Protein AF-A0A133V1V0-F1 (afdb_monomer)

Solvent-accessible surface area (backbone atoms only — not comparable to full-atom values): 11297 Å² total; per-residue (Å²): 96,58,71,67,49,54,50,37,50,50,51,33,52,54,50,39,41,54,46,34,31,52,46,45,49,50,52,37,44,76,62,30,45,50,87,90,50,76,51,61,60,78,83,65,70,58,54,68,72,57,48,56,50,43,51,57,50,50,54,53,40,58,58,42,67,78,49,93,60,79,96,45,48,45,60,57,48,49,27,49,50,27,22,52,48,53,49,52,44,53,52,48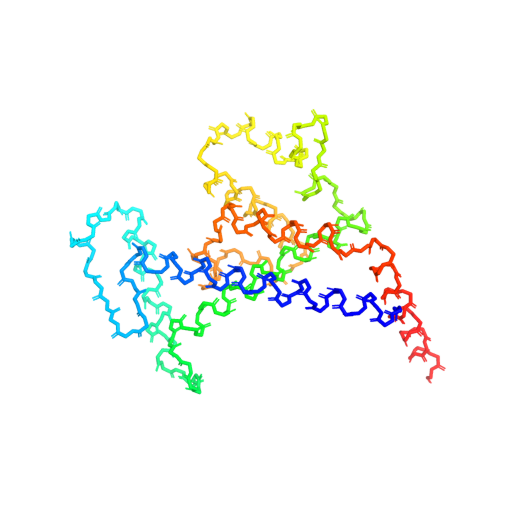,51,53,54,35,38,78,64,69,74,42,80,43,70,78,56,61,31,74,93,48,75,59,28,14,51,51,55,47,52,48,37,68,75,69,67,50,80,55,57,49,60,38,44,52,54,51,53,48,51,53,29,49,61,48,27,78,78,47,73,74,74,33,55,70,84,44,88,54,45,74,64,72,74,48,44,67,46,52,52,56,33,49,50,37,52,65,76,56,38,60,72,64,48,59,58,35,50,51,59,47,52,56,49,52,53,55,56,66,74,72,113

Sequence (203 aa):
MKEEHRKQVRKATLKSKEILEKDIGNQLKKLGIYPDRRTSPEKLNLPVEKIQKRERILEVLDKLKQRELGDKTPQQFYTGEVAYTYFNRIIAIYLMEKRELLSNVLEPDPEFGNKPEQLWHFEKITNIHQRDTLYQTYFNSVFNEINEEIKKVFDTEDENSVLFPSANAIDEILGQLIEKIPDEAWKEEERRKKKEERNALCI

Structure (mmCIF, N/CA/C/O backbone):
data_AF-A0A133V1V0-F1
#
_entry.id   AF-A0A133V1V0-F1
#
loop_
_atom_site.group_PDB
_atom_site.id
_atom_site.type_symbol
_atom_site.label_atom_id
_atom_site.label_alt_id
_atom_site.label_comp_id
_atom_site.label_asym_id
_atom_site.label_entity_id
_atom_site.label_seq_id
_atom_site.pdbx_PDB_ins_code
_atom_site.Cartn_x
_atom_site.Cartn_y
_atom_site.Cartn_z
_atom_site.occupancy
_atom_site.B_iso_or_equiv
_atom_site.auth_seq_id
_atom_site.auth_comp_id
_atom_site.auth_asym_id
_atom_site.auth_atom_id
_atom_site.pdbx_PDB_model_num
ATOM 1 N N . MET A 1 1 ? -9.675 -15.104 21.715 1.00 62.59 1 MET A N 1
ATOM 2 C CA . MET A 1 1 ? -10.206 -15.061 20.345 1.00 62.59 1 MET A CA 1
ATOM 3 C C . MET A 1 1 ? -11.022 -16.313 20.053 1.00 62.59 1 MET A C 1
ATOM 5 O O . MET A 1 1 ? -10.452 -17.406 20.048 1.00 62.59 1 MET A O 1
ATOM 9 N N . LYS A 1 2 ? -12.337 -16.166 19.841 1.00 75.44 2 LYS A N 1
ATOM 10 C CA . LYS A 1 2 ? -13.198 -17.245 19.311 1.00 75.44 2 LYS A CA 1
ATOM 11 C C . LYS A 1 2 ? -12.637 -17.773 17.987 1.00 75.44 2 LYS A C 1
ATOM 13 O O . LYS A 1 2 ? -12.054 -17.019 17.213 1.00 75.44 2 LYS A O 1
ATOM 18 N N . GLU A 1 3 ? -12.800 -19.065 17.719 1.00 78.31 3 GLU A N 1
ATOM 19 C CA . GLU A 1 3 ? -12.236 -19.709 16.523 1.00 78.31 3 GLU A CA 1
ATOM 20 C C . GLU A 1 3 ? -12.712 -19.071 15.212 1.00 78.31 3 GLU A C 1
ATOM 22 O O . GLU A 1 3 ? -11.910 -18.870 14.299 1.00 78.31 3 GLU A O 1
ATOM 27 N N . GLU A 1 4 ? -13.967 -18.627 15.185 1.00 79.81 4 GLU A N 1
ATOM 28 C CA . GLU A 1 4 ? -14.551 -17.900 14.059 1.00 79.81 4 GLU A CA 1
ATOM 29 C C . GLU A 1 4 ? -13.839 -16.562 13.789 1.00 79.81 4 GLU A C 1
ATOM 31 O O . GLU A 1 4 ? -13.450 -16.288 12.656 1.00 79.81 4 GLU A O 1
ATOM 36 N N . HIS A 1 5 ? -13.539 -15.775 14.829 1.00 79.00 5 HIS A N 1
ATOM 37 C CA . HIS A 1 5 ? -12.791 -14.519 14.689 1.00 79.00 5 HIS A CA 1
ATOM 38 C C . HIS A 1 5 ? -11.374 -14.759 14.144 1.00 79.00 5 HIS A C 1
ATOM 40 O O . HIS A 1 5 ? -10.910 -14.034 13.266 1.00 79.00 5 HIS A O 1
ATOM 46 N N . ARG A 1 6 ? -10.695 -15.835 14.580 1.00 77.12 6 ARG A N 1
ATOM 47 C CA . ARG A 1 6 ? -9.366 -16.198 14.039 1.00 77.12 6 ARG A CA 1
ATOM 48 C C . ARG A 1 6 ? -9.432 -16.493 12.548 1.00 77.12 6 ARG A C 1
ATOM 50 O O . ARG A 1 6 ? -8.532 -16.122 11.795 1.00 77.12 6 ARG A O 1
ATOM 57 N N . LYS A 1 7 ? -10.484 -17.193 12.128 1.00 84.44 7 LYS A N 1
ATOM 58 C CA . LYS A 1 7 ? -10.711 -17.562 10.733 1.00 84.44 7 LYS A CA 1
ATOM 59 C C . LYS A 1 7 ? -11.004 -16.331 9.876 1.00 84.44 7 LYS A C 1
ATOM 61 O O . LYS A 1 7 ? -10.440 -16.221 8.790 1.00 84.44 7 LYS A O 1
ATOM 66 N N . GLN A 1 8 ? -11.807 -15.395 10.379 1.00 84.31 8 GLN A N 1
ATOM 67 C CA . GLN A 1 8 ? -12.108 -14.125 9.712 1.00 84.31 8 GLN A CA 1
ATOM 68 C C . GLN A 1 8 ? -10.855 -13.262 9.535 1.00 84.31 8 GLN A C 1
ATOM 70 O O . GLN A 1 8 ? -10.539 -12.897 8.404 1.00 84.31 8 GLN A O 1
ATOM 75 N N . VAL A 1 9 ? -10.075 -13.046 10.602 1.00 82.06 9 VAL A N 1
ATOM 76 C CA . VAL A 1 9 ? -8.810 -12.287 10.549 1.00 82.06 9 VAL A CA 1
ATOM 77 C C . VAL A 1 9 ? -7.838 -12.902 9.543 1.00 82.06 9 VAL A C 1
ATOM 79 O O . VAL A 1 9 ? -7.270 -12.197 8.707 1.00 82.06 9 VAL A O 1
ATOM 82 N N . ARG A 1 10 ? -7.664 -14.231 9.575 1.00 85.31 10 ARG A N 1
ATOM 83 C CA . ARG A 1 10 ? -6.797 -14.943 8.621 1.00 85.31 10 ARG A CA 1
ATOM 84 C C . ARG A 1 10 ? -7.278 -14.770 7.184 1.00 85.31 10 ARG A C 1
ATOM 86 O O . ARG A 1 10 ? -6.467 -14.487 6.307 1.00 85.31 10 ARG A O 1
ATOM 93 N N . LYS A 1 11 ? -8.582 -14.919 6.941 1.00 89.00 11 LYS A N 1
ATOM 94 C CA . LYS A 1 11 ? -9.173 -14.781 5.606 1.00 89.00 11 LYS A CA 1
ATOM 95 C C . LYS A 1 11 ? -9.021 -13.359 5.066 1.00 89.00 11 LYS A C 1
ATOM 97 O O . LYS A 1 11 ? -8.617 -13.203 3.920 1.00 89.00 11 LYS A O 1
ATOM 102 N N . ALA A 1 12 ? -9.306 -12.349 5.885 1.00 88.38 12 ALA A N 1
ATOM 103 C CA . ALA A 1 12 ? -9.123 -10.947 5.528 1.00 88.38 12 ALA A CA 1
ATOM 104 C C . ALA A 1 12 ? -7.648 -10.645 5.229 1.00 88.38 12 ALA A C 1
ATOM 106 O O . ALA A 1 12 ? -7.345 -10.115 4.171 1.00 88.38 12 ALA A O 1
ATOM 107 N N . THR A 1 13 ? -6.726 -11.104 6.081 1.00 88.62 13 THR A N 1
ATOM 108 C CA . THR A 1 13 ? -5.275 -10.938 5.881 1.00 88.62 13 THR A CA 1
ATOM 109 C C . THR A 1 13 ? -4.798 -11.542 4.560 1.00 88.62 13 THR A C 1
ATOM 111 O O . THR A 1 13 ? -4.091 -10.884 3.800 1.00 88.62 13 THR A O 1
ATOM 114 N N . LEU A 1 14 ? -5.181 -12.792 4.269 1.00 91.75 14 LEU A N 1
ATOM 115 C CA . LEU A 1 14 ? -4.834 -13.441 3.002 1.00 91.75 14 LEU A CA 1
ATOM 116 C C . LEU A 1 14 ? -5.409 -12.662 1.821 1.00 91.75 14 LEU A C 1
ATOM 118 O O . LEU A 1 14 ? -4.701 -12.413 0.848 1.00 91.75 14 LEU A O 1
ATOM 122 N N . LYS A 1 15 ? -6.662 -12.207 1.937 1.00 94.94 15 LYS A N 1
ATOM 123 C CA . LYS A 1 15 ? -7.308 -11.475 0.856 1.00 94.94 15 LYS A CA 1
ATOM 124 C C . LYS A 1 15 ? -6.658 -10.119 0.589 1.00 94.94 15 LYS A C 1
ATOM 126 O O . LYS A 1 15 ? -6.450 -9.774 -0.569 1.00 94.94 15 LYS A O 1
ATOM 131 N N . SER A 1 16 ? -6.299 -9.381 1.635 1.00 94.31 16 SER A N 1
ATOM 132 C CA . SER A 1 16 ? -5.606 -8.097 1.518 1.00 94.31 16 SER A CA 1
ATOM 133 C C . SER A 1 16 ? -4.242 -8.247 0.845 1.00 94.31 16 SER A C 1
ATOM 135 O O . SER A 1 16 ? -3.893 -7.443 -0.015 1.00 94.31 16 SER A O 1
ATOM 137 N N . LYS A 1 17 ? -3.495 -9.312 1.168 1.00 94.69 17 LYS A N 1
ATOM 138 C CA . LYS A 1 17 ? -2.223 -9.615 0.497 1.00 94.69 17 LYS A CA 1
ATOM 139 C C . LYS A 1 17 ? -2.415 -9.916 -0.988 1.00 94.69 17 LYS A C 1
ATOM 141 O O . LYS A 1 17 ? -1.713 -9.331 -1.802 1.00 94.69 17 LYS A O 1
ATOM 146 N N . GLU A 1 18 ? -3.399 -10.741 -1.351 1.00 96.81 18 GLU A N 1
ATOM 147 C CA . GLU A 1 18 ? -3.723 -11.014 -2.763 1.00 96.81 18 GLU A CA 1
ATOM 148 C C . GLU A 1 18 ? -4.064 -9.735 -3.545 1.00 96.81 18 GLU A C 1
ATOM 150 O O . GLU A 1 18 ? -3.656 -9.588 -4.698 1.00 96.81 18 GLU A O 1
ATOM 155 N N . ILE A 1 19 ? -4.825 -8.817 -2.932 1.00 98.00 19 ILE A N 1
ATOM 156 C CA . ILE A 1 19 ? -5.199 -7.531 -3.539 1.00 98.00 19 ILE A CA 1
ATOM 157 C C . ILE A 1 19 ? -3.943 -6.701 -3.824 1.00 98.00 19 ILE A C 1
ATOM 159 O O . ILE A 1 19 ? -3.752 -6.263 -4.959 1.00 98.00 19 ILE A O 1
ATOM 163 N N . LEU A 1 20 ? -3.060 -6.545 -2.831 1.00 97.94 20 LEU A N 1
ATOM 164 C CA . LEU A 1 20 ? -1.812 -5.794 -2.985 1.00 97.94 20 LEU A CA 1
ATOM 165 C C . LEU A 1 20 ? -0.878 -6.430 -4.009 1.00 97.94 20 LEU A C 1
ATOM 167 O O . LEU A 1 20 ? -0.396 -5.738 -4.898 1.00 97.94 20 LEU A O 1
ATOM 171 N N . GLU A 1 21 ? -0.639 -7.738 -3.935 1.00 97.75 21 GLU A N 1
ATOM 172 C CA . GLU A 1 21 ? 0.245 -8.424 -4.882 1.00 97.75 21 GLU A CA 1
ATOM 173 C C . GLU A 1 21 ? -0.261 -8.278 -6.324 1.00 97.75 21 GLU A C 1
ATOM 175 O O . GLU A 1 21 ? 0.515 -8.015 -7.248 1.00 97.75 21 GLU A O 1
ATOM 180 N N . LYS A 1 22 ? -1.579 -8.390 -6.529 1.00 98.00 22 LYS A N 1
ATOM 181 C CA . LYS A 1 22 ? -2.199 -8.175 -7.839 1.00 98.00 22 LYS A CA 1
ATOM 182 C C . LYS A 1 22 ? -2.045 -6.727 -8.304 1.00 98.00 22 LYS A C 1
ATOM 184 O O . LYS A 1 22 ? -1.735 -6.510 -9.478 1.00 98.00 22 LYS A O 1
ATOM 189 N N . ASP A 1 23 ? -2.280 -5.755 -7.428 1.00 98.31 23 ASP A N 1
ATOM 190 C CA . ASP A 1 23 ? -2.143 -4.333 -7.745 1.00 98.31 23 ASP A CA 1
ATOM 191 C C . ASP A 1 23 ? -0.703 -3.989 -8.139 1.00 98.31 23 ASP A C 1
ATOM 193 O O . ASP A 1 23 ? -0.458 -3.555 -9.267 1.00 98.31 23 ASP A O 1
ATOM 197 N N . ILE A 1 24 ? 0.255 -4.304 -7.268 1.00 97.50 24 ILE A N 1
ATOM 198 C CA . ILE A 1 24 ? 1.686 -4.087 -7.484 1.00 97.50 24 ILE A CA 1
ATOM 199 C C . ILE A 1 24 ? 2.158 -4.785 -8.764 1.00 97.50 24 ILE A C 1
ATOM 201 O O . ILE A 1 24 ? 2.783 -4.159 -9.625 1.00 97.50 24 ILE A O 1
ATOM 205 N N . GLY A 1 25 ? 1.776 -6.047 -8.969 1.00 96.69 25 GLY A N 1
ATOM 206 C CA . GLY A 1 25 ? 2.091 -6.779 -10.193 1.00 96.69 25 GLY A CA 1
ATOM 207 C C . GLY A 1 25 ? 1.522 -6.119 -11.456 1.00 96.69 25 GLY A C 1
ATOM 208 O O . GLY A 1 25 ? 2.180 -6.093 -12.499 1.00 96.69 25 GLY A O 1
ATOM 209 N N . ASN A 1 26 ? 0.318 -5.546 -11.394 1.00 96.56 26 ASN A N 1
ATOM 210 C CA . ASN A 1 26 ? -0.272 -4.810 -12.515 1.00 96.56 26 ASN A CA 1
ATOM 211 C C . ASN A 1 26 ? 0.424 -3.468 -12.762 1.00 96.56 26 ASN A C 1
ATOM 213 O O . ASN A 1 26 ? 0.599 -3.081 -13.919 1.00 96.56 26 ASN A O 1
ATOM 217 N N . GLN A 1 27 ? 0.842 -2.768 -11.710 1.00 96.19 27 GLN A N 1
ATOM 218 C CA . GLN A 1 27 ? 1.619 -1.539 -11.838 1.00 96.19 27 GLN A CA 1
ATOM 219 C C . GLN A 1 27 ? 2.986 -1.800 -12.493 1.00 96.19 27 GLN A C 1
ATOM 221 O O . GLN A 1 27 ? 3.355 -1.089 -13.428 1.00 96.19 27 GLN A O 1
ATOM 226 N N . LEU A 1 28 ? 3.687 -2.873 -12.108 1.00 95.81 28 LEU A N 1
ATOM 227 C CA . LEU A 1 28 ? 4.933 -3.295 -12.762 1.00 95.81 28 LEU A CA 1
ATOM 228 C C . LEU A 1 28 ? 4.732 -3.559 -14.262 1.00 95.81 28 LEU A C 1
ATOM 230 O O . LEU A 1 28 ? 5.497 -3.054 -15.089 1.00 95.81 28 LEU A O 1
ATOM 234 N N . LYS A 1 29 ? 3.653 -4.258 -14.640 1.00 94.44 29 LYS A N 1
ATOM 235 C CA . LYS A 1 29 ? 3.304 -4.489 -16.055 1.00 94.44 29 LYS A CA 1
ATOM 236 C C . LYS A 1 29 ? 3.064 -3.182 -16.814 1.00 94.44 29 LYS A C 1
ATOM 238 O O . LYS A 1 29 ? 3.534 -3.051 -17.942 1.00 94.44 29 LYS A O 1
ATOM 243 N N . LYS A 1 30 ? 2.391 -2.196 -16.200 1.00 93.50 30 LYS A N 1
ATOM 244 C CA . LYS A 1 30 ? 2.189 -0.852 -16.784 1.00 93.50 30 LYS A CA 1
ATOM 245 C C . LYS A 1 30 ? 3.510 -0.103 -17.010 1.00 93.50 30 LYS A C 1
ATOM 247 O O . LYS A 1 30 ? 3.580 0.727 -17.910 1.00 93.50 30 LYS A O 1
ATOM 252 N N . LEU A 1 31 ? 4.554 -0.413 -16.240 1.00 93.94 31 LEU A N 1
ATOM 253 C CA . LEU A 1 31 ? 5.919 0.100 -16.427 1.00 93.94 31 LEU A CA 1
ATOM 254 C C . LEU A 1 31 ? 6.755 -0.741 -17.414 1.00 93.94 31 LEU A C 1
ATOM 256 O O . LEU A 1 31 ? 7.946 -0.488 -17.605 1.00 93.94 31 LEU A O 1
ATOM 260 N N . GLY A 1 32 ? 6.155 -1.755 -18.045 1.00 93.19 32 GLY A N 1
ATOM 261 C CA . GLY A 1 32 ? 6.844 -2.653 -18.968 1.00 93.19 32 GLY A CA 1
ATOM 262 C C . GLY A 1 32 ? 7.700 -3.717 -18.294 1.00 93.19 32 GLY A C 1
ATOM 263 O O . GLY A 1 32 ? 8.525 -4.331 -18.971 1.00 93.19 32 GLY A O 1
ATOM 264 N N . ILE A 1 33 ? 7.543 -3.925 -16.988 1.00 93.44 33 ILE A N 1
ATOM 265 C CA . ILE A 1 33 ? 8.296 -4.905 -16.209 1.00 93.44 33 ILE A CA 1
ATOM 266 C C . ILE A 1 33 ? 7.421 -6.149 -16.043 1.00 93.44 33 ILE A C 1
ATOM 268 O O . ILE A 1 33 ? 6.457 -6.154 -15.280 1.00 93.44 33 ILE A O 1
ATOM 272 N N . TYR A 1 34 ? 7.759 -7.209 -16.773 1.00 89.94 34 TYR A N 1
ATOM 273 C CA . TYR A 1 34 ? 7.108 -8.514 -16.677 1.00 89.94 34 TYR A CA 1
ATOM 274 C C . TYR A 1 34 ? 8.042 -9.509 -15.966 1.00 89.94 34 TYR A C 1
ATOM 276 O O . TYR A 1 34 ? 9.242 -9.235 -15.844 1.00 89.94 34 TYR A O 1
ATOM 284 N N . PRO A 1 35 ? 7.528 -10.657 -15.483 1.00 81.56 35 PRO A N 1
ATOM 285 C CA . PRO A 1 35 ? 8.360 -11.681 -14.848 1.00 81.56 35 PRO A CA 1
ATOM 286 C C . PRO A 1 35 ? 9.467 -12.223 -15.764 1.00 81.56 35 PRO A C 1
ATOM 288 O O . PRO A 1 35 ? 10.590 -12.428 -15.319 1.00 81.56 35 PRO A O 1
ATOM 291 N N . ASP A 1 36 ? 9.151 -12.407 -17.042 1.00 80.56 36 ASP A N 1
ATOM 292 C CA . ASP A 1 36 ? 9.972 -13.064 -18.064 1.00 80.56 36 ASP A CA 1
ATOM 293 C C . ASP A 1 36 ? 10.642 -12.083 -19.037 1.00 80.56 36 ASP A C 1
ATOM 295 O O . ASP A 1 36 ? 11.629 -12.418 -19.689 1.00 80.56 36 ASP A O 1
ATOM 299 N N . ARG A 1 37 ? 10.117 -10.857 -19.152 1.00 84.75 37 ARG A N 1
ATOM 300 C CA . ARG A 1 37 ? 10.578 -9.877 -20.143 1.00 84.75 37 ARG A CA 1
ATOM 301 C C . ARG A 1 37 ? 10.492 -8.436 -19.658 1.00 84.75 37 ARG A C 1
ATOM 303 O O . ARG A 1 37 ? 9.750 -8.093 -18.742 1.00 84.75 37 ARG A O 1
ATOM 310 N N . ARG A 1 38 ? 11.224 -7.551 -20.333 1.00 87.94 38 ARG A N 1
ATOM 311 C CA . ARG A 1 38 ? 11.161 -6.098 -20.125 1.00 87.94 38 ARG A CA 1
ATOM 312 C C . ARG A 1 38 ? 10.821 -5.418 -21.451 1.00 87.94 38 ARG A C 1
ATOM 314 O O . ARG A 1 38 ? 11.368 -5.776 -22.489 1.00 87.94 38 ARG A O 1
ATOM 321 N N . THR A 1 39 ? 9.917 -4.444 -21.418 1.00 87.50 39 THR A N 1
ATOM 322 C CA . THR A 1 39 ? 9.622 -3.560 -22.558 1.00 87.50 39 THR A CA 1
ATOM 323 C C . THR A 1 39 ? 10.364 -2.242 -22.365 1.00 87.50 39 THR A C 1
ATOM 325 O O . THR A 1 39 ? 10.506 -1.767 -21.231 1.00 87.50 39 THR A O 1
ATOM 328 N N . SER A 1 40 ? 10.892 -1.678 -23.453 1.00 83.44 40 SER A N 1
ATOM 329 C CA . SER A 1 40 ? 11.623 -0.413 -23.387 1.00 83.44 40 SER A CA 1
ATOM 330 C C . SER A 1 40 ? 10.660 0.759 -23.116 1.00 83.44 40 SER A C 1
ATOM 332 O O . SER A 1 40 ? 9.503 0.695 -23.551 1.00 83.44 40 SER A O 1
ATOM 334 N N . PRO A 1 41 ? 11.084 1.803 -22.379 1.00 82.06 41 PRO A N 1
ATOM 335 C CA . PRO A 1 41 ? 10.221 2.942 -22.057 1.00 82.06 41 PRO A CA 1
ATOM 336 C C . PRO A 1 41 ? 9.682 3.675 -23.290 1.00 82.06 41 PRO A C 1
ATOM 338 O O . PRO A 1 41 ? 8.534 4.115 -23.282 1.00 82.06 41 PRO A O 1
ATOM 341 N N . GLU A 1 42 ? 10.477 3.752 -24.361 1.00 81.62 42 GLU A N 1
ATOM 342 C CA . GLU A 1 42 ? 10.139 4.452 -25.607 1.00 81.62 42 GLU A CA 1
ATOM 343 C C . GLU A 1 42 ? 8.953 3.778 -26.301 1.00 81.62 42 GLU A C 1
ATOM 345 O O . GLU A 1 42 ? 8.046 4.445 -26.785 1.00 81.62 42 GLU A O 1
ATOM 350 N N . LYS A 1 43 ? 8.900 2.439 -26.276 1.00 85.81 43 LYS A N 1
ATOM 351 C CA . LYS A 1 43 ? 7.776 1.668 -26.834 1.00 85.81 43 LYS A CA 1
ATOM 352 C C . LYS A 1 43 ? 6.472 1.862 -26.059 1.00 85.81 43 LYS A C 1
ATOM 354 O O . LYS A 1 43 ? 5.406 1.557 -26.584 1.00 85.81 43 LYS A O 1
ATOM 359 N N . LEU A 1 44 ? 6.554 2.322 -24.813 1.00 86.06 44 LEU A N 1
ATOM 360 C CA . LEU A 1 44 ? 5.411 2.518 -23.924 1.00 86.06 44 LEU A CA 1
ATOM 361 C C . LEU A 1 44 ? 4.970 3.982 -23.824 1.00 86.06 44 LEU A C 1
ATOM 363 O O . LEU A 1 44 ? 3.969 4.245 -23.160 1.00 86.06 44 LEU A O 1
ATOM 367 N N . ASN A 1 45 ? 5.693 4.917 -24.456 1.00 87.94 45 ASN A N 1
ATOM 368 C CA . ASN A 1 45 ? 5.467 6.363 -24.339 1.00 87.94 45 ASN A CA 1
ATOM 369 C C . ASN A 1 45 ? 5.288 6.806 -22.875 1.00 87.94 45 ASN A C 1
ATOM 371 O O . ASN A 1 45 ? 4.359 7.542 -22.537 1.00 87.94 45 ASN A O 1
ATOM 375 N N . LEU A 1 46 ? 6.140 6.293 -21.978 1.00 87.94 46 LEU A N 1
ATOM 376 C CA . LEU A 1 46 ? 6.030 6.612 -20.557 1.00 87.94 46 LEU A CA 1
ATOM 377 C C . LEU A 1 46 ? 6.399 8.084 -20.303 1.00 87.94 46 LEU A C 1
ATOM 379 O O . LEU A 1 46 ? 7.418 8.548 -20.812 1.00 87.94 46 LEU A O 1
ATOM 383 N N . PRO A 1 47 ? 5.628 8.815 -19.478 1.00 88.00 47 PRO A N 1
ATOM 384 C CA . PRO A 1 47 ? 6.033 10.133 -19.004 1.00 88.00 47 PRO A CA 1
ATOM 385 C C . PRO A 1 47 ? 7.299 10.034 -18.141 1.00 88.00 47 PRO A C 1
ATOM 387 O O . PRO A 1 47 ? 7.546 9.005 -17.506 1.00 88.00 47 PRO A O 1
ATOM 390 N N . VAL A 1 48 ? 8.064 11.127 -18.070 1.00 87.19 48 VAL A N 1
ATOM 391 C CA . VAL A 1 48 ? 9.373 11.199 -17.386 1.00 87.19 48 VAL A CA 1
ATOM 392 C C . VAL A 1 48 ? 9.317 10.685 -15.944 1.00 87.19 48 VAL A C 1
ATOM 394 O O . VAL A 1 48 ? 10.151 9.874 -15.549 1.00 87.19 48 VAL A O 1
ATOM 397 N N . GLU A 1 49 ? 8.292 11.055 -15.178 1.00 85.75 49 GLU A N 1
ATOM 398 C CA . GLU A 1 49 ? 8.115 10.591 -13.793 1.00 85.75 49 GLU A CA 1
ATOM 399 C C . GLU A 1 49 ? 8.003 9.059 -13.690 1.00 85.75 49 GLU A C 1
ATOM 401 O O . GLU A 1 49 ? 8.539 8.430 -12.773 1.00 85.75 49 GLU A O 1
ATOM 406 N N . LYS A 1 50 ? 7.338 8.420 -14.662 1.00 89.06 50 LYS A N 1
ATOM 407 C CA . LYS A 1 50 ? 7.225 6.956 -14.717 1.00 89.06 50 LYS A CA 1
ATOM 408 C C . LYS A 1 50 ? 8.523 6.299 -15.174 1.00 89.06 50 LYS A C 1
ATOM 410 O O . LYS A 1 50 ? 8.771 5.164 -14.777 1.00 89.06 50 LYS A O 1
ATOM 415 N N . ILE A 1 51 ? 9.345 6.989 -15.967 1.00 91.38 51 ILE A N 1
ATOM 416 C CA . ILE A 1 51 ? 10.681 6.518 -16.358 1.00 91.38 51 ILE A CA 1
ATOM 417 C C . ILE A 1 51 ? 11.596 6.476 -15.130 1.00 91.38 51 ILE A C 1
ATOM 419 O O . ILE A 1 51 ? 12.147 5.420 -14.837 1.00 91.38 51 ILE A O 1
ATOM 423 N N . GLN A 1 52 ? 11.657 7.557 -14.350 1.00 90.31 52 GLN A N 1
ATOM 424 C CA . GLN A 1 52 ? 12.461 7.611 -13.121 1.00 90.31 52 GLN A CA 1
ATOM 425 C C . GLN A 1 52 ? 12.026 6.548 -12.103 1.00 90.31 52 GLN A C 1
ATOM 427 O O . GLN A 1 52 ? 12.848 5.811 -11.558 1.00 90.31 52 GLN A O 1
ATOM 432 N N . LYS A 1 53 ? 10.710 6.408 -11.879 1.00 91.31 53 LYS A N 1
ATOM 433 C CA . LYS A 1 53 ? 10.166 5.352 -11.011 1.00 91.31 53 LYS A CA 1
ATOM 434 C C . LYS A 1 53 ? 10.557 3.960 -11.516 1.00 91.31 53 LYS A C 1
ATOM 436 O O . LYS A 1 53 ? 10.961 3.109 -10.729 1.00 91.31 53 LYS A O 1
ATOM 441 N N . A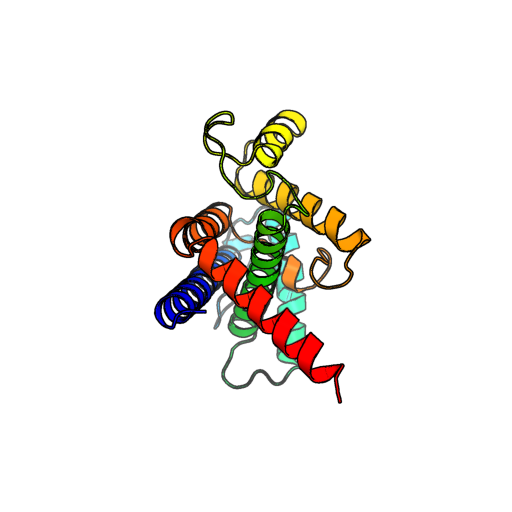RG A 1 54 ? 10.470 3.724 -12.828 1.00 93.69 54 ARG A N 1
ATOM 442 C CA . ARG A 1 54 ? 10.870 2.458 -13.453 1.00 93.69 54 ARG A CA 1
ATOM 443 C C . ARG A 1 54 ? 12.352 2.158 -13.228 1.00 93.69 54 ARG A C 1
ATOM 445 O O . ARG A 1 54 ? 12.665 1.018 -12.908 1.00 93.69 54 ARG A O 1
ATOM 452 N N . GLU A 1 55 ? 13.243 3.130 -13.393 1.00 92.56 55 GLU A N 1
ATOM 453 C CA . GLU A 1 55 ? 14.689 2.950 -13.190 1.00 92.56 55 GLU A CA 1
ATOM 454 C C . GLU A 1 55 ? 15.012 2.524 -11.758 1.00 92.56 55 GLU A C 1
ATOM 456 O O . GLU A 1 55 ? 15.646 1.486 -11.573 1.00 92.56 55 GLU A O 1
ATOM 461 N N . ARG A 1 56 ? 14.448 3.210 -10.755 1.00 94.00 56 ARG A N 1
ATOM 462 C CA . ARG A 1 56 ? 14.587 2.820 -9.339 1.00 94.00 56 ARG A CA 1
ATOM 463 C C . ARG A 1 56 ? 14.131 1.381 -9.085 1.00 94.00 56 ARG A C 1
ATOM 465 O O . ARG A 1 56 ? 14.808 0.627 -8.394 1.00 94.00 56 ARG A O 1
ATOM 472 N N . ILE A 1 57 ? 13.002 0.966 -9.666 1.00 94.75 57 ILE A N 1
ATOM 473 C CA . ILE A 1 57 ? 12.527 -0.423 -9.540 1.00 94.75 57 ILE A CA 1
ATOM 474 C C . ILE A 1 57 ? 13.515 -1.394 -10.192 1.00 94.75 57 ILE A C 1
ATOM 476 O O . ILE A 1 57 ? 13.792 -2.452 -9.633 1.00 94.75 57 ILE A O 1
ATOM 480 N N . LEU A 1 58 ? 14.048 -1.072 -11.373 1.00 93.50 58 LEU A N 1
ATOM 481 C CA . LEU A 1 58 ? 15.010 -1.941 -12.049 1.00 93.50 58 LEU A CA 1
ATOM 482 C C . LEU A 1 58 ? 16.290 -2.127 -11.233 1.00 93.50 58 LEU A C 1
ATOM 484 O O . LEU A 1 58 ? 16.773 -3.255 -11.159 1.00 93.50 58 LEU A O 1
ATOM 488 N N . GLU A 1 59 ? 16.782 -1.076 -10.579 1.00 93.56 59 GLU A N 1
ATOM 489 C CA . GLU A 1 59 ? 17.921 -1.162 -9.661 1.00 93.56 59 GLU A CA 1
ATOM 490 C C . GLU A 1 59 ? 17.641 -2.128 -8.503 1.00 93.56 59 GLU A C 1
ATOM 492 O O . GLU A 1 59 ? 18.454 -3.012 -8.228 1.00 93.56 59 GLU A O 1
ATOM 497 N N . VAL 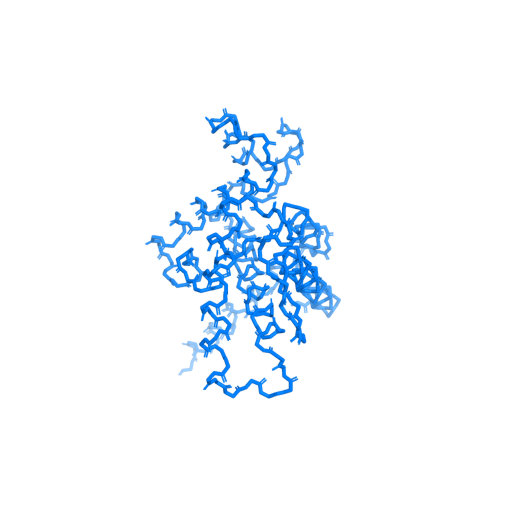A 1 60 ? 16.467 -2.026 -7.867 1.00 94.31 60 VAL A N 1
ATOM 498 C CA . VAL A 1 60 ? 16.048 -2.956 -6.802 1.00 94.31 60 VAL A CA 1
ATOM 499 C C . VAL A 1 60 ? 15.982 -4.393 -7.328 1.00 94.31 60 VAL A C 1
ATOM 501 O O . VAL A 1 60 ? 16.529 -5.314 -6.720 1.00 94.31 60 VAL A O 1
ATOM 504 N N . LEU A 1 61 ? 15.367 -4.604 -8.495 1.00 93.31 61 LEU A N 1
ATOM 505 C CA . LEU A 1 61 ? 15.257 -5.933 -9.102 1.00 93.31 61 LEU A CA 1
ATOM 506 C C . LEU A 1 61 ? 16.619 -6.524 -9.478 1.00 93.31 61 LEU A C 1
ATOM 508 O O . LEU A 1 61 ? 16.807 -7.736 -9.375 1.00 93.31 61 LEU A O 1
ATOM 512 N N . ASP A 1 62 ? 17.566 -5.702 -9.924 1.00 92.06 62 ASP A N 1
ATOM 513 C CA . ASP A 1 62 ? 18.903 -6.162 -10.285 1.00 92.06 62 ASP A CA 1
ATOM 514 C C . ASP A 1 62 ? 19.731 -6.524 -9.038 1.00 92.06 62 ASP A C 1
ATOM 516 O O . ASP A 1 62 ? 20.450 -7.524 -9.073 1.00 92.06 62 ASP A O 1
ATOM 520 N N . LYS A 1 63 ? 19.537 -5.837 -7.899 1.00 92.25 63 LYS A N 1
ATOM 521 C CA . LYS A 1 63 ? 20.067 -6.285 -6.593 1.00 92.25 63 LYS A CA 1
ATOM 522 C C . LYS A 1 63 ? 19.462 -7.622 -6.156 1.00 92.25 63 LYS A C 1
ATOM 524 O O . LYS A 1 63 ? 20.176 -8.481 -5.643 1.00 92.25 63 LYS A O 1
ATOM 529 N N . LEU A 1 64 ? 18.160 -7.828 -6.369 1.00 92.06 64 LEU A N 1
ATOM 530 C CA . LEU A 1 64 ? 17.480 -9.079 -6.006 1.00 92.06 64 LEU A CA 1
ATOM 531 C C . LEU A 1 64 ? 17.982 -10.287 -6.808 1.00 92.06 64 LEU A C 1
ATOM 533 O O . LEU A 1 64 ? 18.028 -11.384 -6.263 1.00 92.06 64 LEU A O 1
ATOM 537 N N . LYS A 1 65 ? 18.425 -10.104 -8.060 1.00 88.88 65 LYS A N 1
ATOM 538 C CA . LYS A 1 65 ? 19.033 -11.187 -8.864 1.00 88.88 65 LYS A CA 1
ATOM 539 C C . LYS A 1 65 ? 20.305 -11.773 -8.252 1.00 88.88 65 LYS A C 1
ATOM 541 O O . LYS A 1 65 ? 20.682 -12.882 -8.609 1.00 88.88 65 LYS A O 1
ATOM 546 N N . GLN A 1 66 ? 20.980 -11.027 -7.379 1.00 90.00 66 GLN A N 1
ATOM 547 C CA . GLN A 1 66 ? 22.193 -11.479 -6.696 1.00 90.00 66 GLN A CA 1
ATOM 548 C C . GLN A 1 66 ? 21.886 -12.274 -5.415 1.00 90.00 66 GLN A C 1
ATOM 550 O O . GLN A 1 66 ? 22.810 -12.730 -4.747 1.00 90.00 66 GLN A O 1
ATOM 555 N N . ARG A 1 67 ? 20.605 -12.423 -5.050 1.00 89.88 67 ARG A N 1
ATOM 556 C CA . ARG A 1 67 ? 20.152 -13.128 -3.846 1.00 89.88 67 ARG A CA 1
ATOM 557 C C . ARG A 1 67 ? 19.559 -14.489 -4.207 1.00 89.88 67 ARG A C 1
ATOM 559 O O . ARG A 1 67 ? 19.068 -14.694 -5.313 1.00 89.88 67 ARG A O 1
ATOM 566 N N . GLU A 1 68 ? 19.556 -15.407 -3.248 1.00 90.69 68 GLU A N 1
ATOM 567 C CA . GLU A 1 68 ? 18.839 -16.677 -3.366 1.00 90.69 68 GLU A CA 1
ATOM 568 C C . GLU A 1 68 ? 17.345 -16.445 -3.083 1.00 90.69 68 GLU A C 1
ATOM 570 O O . GLU A 1 68 ? 16.958 -16.108 -1.965 1.00 90.69 68 GLU A O 1
ATOM 575 N N . LEU A 1 69 ? 16.505 -16.564 -4.117 1.00 88.44 69 LEU A N 1
ATOM 576 C CA . LEU A 1 69 ? 15.066 -16.251 -4.057 1.00 88.44 69 LEU A CA 1
ATOM 577 C C . LEU A 1 69 ? 14.165 -17.501 -4.056 1.00 88.44 69 LEU A C 1
ATOM 579 O O . LEU A 1 69 ? 12.936 -17.380 -4.077 1.00 88.44 69 LEU A O 1
ATOM 583 N N . GLY A 1 70 ? 14.760 -18.697 -4.051 1.00 89.50 70 GLY A N 1
ATOM 584 C CA . GLY A 1 70 ? 14.050 -19.954 -4.296 1.00 89.50 70 GLY A CA 1
ATOM 585 C C . GLY A 1 70 ? 13.389 -19.964 -5.679 1.00 89.50 70 GLY A C 1
ATOM 586 O O . GLY A 1 70 ? 13.963 -19.482 -6.652 1.00 89.50 70 GLY A O 1
ATOM 587 N N . ASP A 1 71 ? 12.151 -20.456 -5.752 1.00 89.25 71 ASP A N 1
ATOM 588 C CA . ASP A 1 71 ? 11.394 -20.588 -7.009 1.00 89.25 71 ASP A CA 1
ATOM 589 C C . ASP A 1 71 ? 10.785 -19.269 -7.524 1.00 89.25 71 ASP A C 1
ATOM 591 O O . ASP A 1 71 ? 10.070 -19.252 -8.529 1.00 89.25 71 ASP A O 1
ATOM 595 N N . LYS A 1 72 ? 11.014 -18.149 -6.828 1.00 90.88 72 LYS A N 1
ATOM 596 C CA . LYS A 1 72 ? 10.437 -16.849 -7.188 1.00 90.88 72 LYS A CA 1
ATOM 597 C C . LYS A 1 72 ? 11.352 -16.084 -8.135 1.00 90.88 72 LYS A C 1
ATOM 599 O O . LYS A 1 72 ? 12.556 -15.971 -7.915 1.00 90.88 72 LYS A O 1
ATOM 604 N N . THR A 1 73 ? 10.762 -15.433 -9.134 1.00 92.00 73 THR A N 1
ATOM 605 C CA . THR A 1 73 ? 11.475 -14.395 -9.890 1.00 92.00 73 THR A CA 1
ATOM 606 C C . THR A 1 73 ? 11.721 -13.161 -9.008 1.00 92.00 73 THR A C 1
ATOM 608 O O . THR A 1 73 ? 10.937 -12.907 -8.086 1.00 92.00 73 THR A O 1
ATOM 611 N N . PRO A 1 74 ? 12.740 -12.326 -9.299 1.00 92.81 74 PRO A N 1
ATOM 612 C CA . PRO A 1 74 ? 12.946 -11.051 -8.604 1.00 92.81 74 PRO A CA 1
ATOM 613 C C . PRO A 1 74 ? 11.685 -10.183 -8.537 1.00 92.81 74 PRO A C 1
ATOM 615 O O . PRO A 1 74 ? 11.414 -9.551 -7.524 1.00 92.81 74 PRO A O 1
ATOM 618 N N . GLN A 1 75 ? 10.875 -10.192 -9.596 1.00 93.19 75 GLN A N 1
ATOM 619 C CA . GLN A 1 75 ? 9.622 -9.451 -9.695 1.00 93.19 75 GLN A CA 1
ATOM 620 C C . GLN A 1 75 ? 8.555 -10.011 -8.751 1.00 93.19 75 GLN A C 1
ATOM 622 O O . GLN A 1 75 ? 7.863 -9.236 -8.095 1.00 93.19 75 GLN A O 1
ATOM 627 N N . GLN A 1 76 ? 8.409 -11.339 -8.678 1.00 93.12 76 GLN A N 1
ATOM 628 C CA . GLN A 1 76 ? 7.478 -11.988 -7.748 1.00 93.12 76 GLN A CA 1
ATOM 629 C C . GLN A 1 76 ? 7.901 -11.760 -6.299 1.00 93.12 76 GLN A C 1
ATOM 631 O O . GLN A 1 76 ? 7.056 -11.473 -5.454 1.00 93.12 76 GLN A O 1
ATOM 636 N N . PHE A 1 77 ? 9.203 -11.858 -6.022 1.00 94.19 77 PHE A N 1
ATOM 637 C CA . PHE A 1 77 ? 9.754 -11.574 -4.705 1.00 94.19 77 PHE A CA 1
ATOM 638 C C . PHE A 1 77 ? 9.487 -10.119 -4.305 1.00 94.19 77 PHE A C 1
ATOM 640 O O . PHE A 1 77 ? 8.839 -9.882 -3.293 1.00 94.19 77 PHE A O 1
ATOM 647 N N . TYR A 1 78 ? 9.875 -9.161 -5.152 1.00 95.38 78 TYR A N 1
ATOM 648 C CA . TYR A 1 78 ? 9.630 -7.734 -4.934 1.00 95.38 78 TYR A CA 1
ATOM 649 C C . TYR A 1 78 ? 8.145 -7.421 -4.723 1.00 95.38 78 TYR A C 1
ATOM 651 O O . TYR A 1 78 ? 7.785 -6.724 -3.784 1.00 95.38 78 TYR A O 1
ATOM 659 N N . THR A 1 79 ? 7.266 -7.990 -5.553 1.00 96.00 79 THR A N 1
ATOM 660 C CA . THR A 1 79 ? 5.811 -7.815 -5.420 1.00 96.00 79 THR A CA 1
ATOM 661 C C . THR A 1 79 ? 5.314 -8.255 -4.043 1.00 96.00 79 THR A C 1
ATOM 663 O O . THR A 1 79 ? 4.544 -7.529 -3.415 1.00 96.00 79 THR A O 1
ATOM 666 N N . GLY A 1 80 ? 5.775 -9.413 -3.561 1.00 94.81 80 GLY A N 1
ATOM 667 C CA . GLY A 1 80 ? 5.429 -9.921 -2.235 1.00 94.81 80 GLY A CA 1
ATOM 668 C C . GLY A 1 80 ? 5.969 -9.045 -1.103 1.00 94.81 80 GLY A C 1
ATOM 669 O O . GLY A 1 80 ? 5.239 -8.770 -0.155 1.00 94.81 80 GLY A O 1
ATOM 670 N N . GLU A 1 81 ? 7.206 -8.559 -1.214 1.00 94.62 81 GLU A N 1
ATOM 671 C CA . GLU A 1 81 ? 7.824 -7.692 -0.200 1.00 94.62 81 GLU A CA 1
ATOM 672 C C . GLU A 1 81 ? 7.112 -6.339 -0.088 1.00 94.62 81 GLU A C 1
ATOM 674 O O . GLU A 1 81 ? 6.788 -5.894 1.016 1.00 94.62 81 GLU A O 1
ATOM 679 N N . VAL A 1 82 ? 6.792 -5.708 -1.221 1.00 95.62 82 VAL A N 1
ATOM 680 C CA . VAL A 1 82 ? 6.026 -4.453 -1.263 1.00 95.62 82 VAL A CA 1
ATOM 681 C C . VAL A 1 82 ? 4.631 -4.664 -0.674 1.00 95.62 82 VAL A C 1
ATOM 683 O O . VAL A 1 82 ? 4.210 -3.920 0.212 1.00 95.62 82 VAL A O 1
ATOM 686 N N . ALA A 1 83 ? 3.925 -5.716 -1.101 1.00 95.75 83 ALA A N 1
ATOM 687 C CA . ALA A 1 83 ? 2.604 -6.049 -0.572 1.00 95.75 83 ALA A CA 1
ATOM 688 C C . ALA A 1 83 ? 2.637 -6.304 0.943 1.00 95.75 83 ALA A C 1
ATOM 690 O O . ALA A 1 83 ? 1.793 -5.797 1.681 1.00 95.75 83 ALA A O 1
ATOM 691 N N . TYR A 1 84 ? 3.628 -7.051 1.429 1.00 92.94 84 TYR A N 1
ATOM 692 C CA . TYR A 1 84 ? 3.812 -7.299 2.856 1.00 92.94 84 TYR A CA 1
ATOM 693 C C . TYR A 1 84 ? 4.075 -6.003 3.631 1.00 92.94 84 TYR A C 1
ATOM 695 O O . TYR A 1 84 ? 3.462 -5.775 4.674 1.00 92.94 84 TYR A O 1
ATOM 703 N N . THR A 1 85 ? 4.936 -5.138 3.095 1.00 93.50 85 THR A N 1
ATOM 704 C CA . THR A 1 85 ? 5.300 -3.852 3.698 1.00 93.50 85 THR A CA 1
ATOM 705 C C . THR A 1 85 ? 4.076 -2.953 3.860 1.00 93.50 85 THR A C 1
ATOM 707 O O . THR A 1 85 ? 3.760 -2.538 4.977 1.00 93.50 85 THR A O 1
ATOM 710 N N . TYR A 1 86 ? 3.322 -2.711 2.784 1.00 95.44 86 TYR A N 1
ATOM 711 C CA . TYR A 1 86 ? 2.139 -1.851 2.852 1.00 95.44 86 TYR A CA 1
ATOM 712 C C . TYR A 1 86 ? 1.000 -2.468 3.660 1.00 95.44 86 TYR A C 1
ATOM 714 O O . TYR A 1 86 ? 0.346 -1.750 4.414 1.00 95.44 86 TYR A O 1
ATOM 722 N N . PHE A 1 87 ? 0.797 -3.789 3.591 1.00 93.69 87 PHE A N 1
ATOM 723 C CA . PHE A 1 87 ? -0.165 -4.457 4.467 1.00 93.69 87 PHE A CA 1
ATOM 724 C C . PHE A 1 87 ? 0.160 -4.201 5.942 1.00 93.69 87 PHE A C 1
ATOM 726 O O . PHE A 1 87 ? -0.729 -3.828 6.706 1.00 93.69 87 PHE A O 1
ATOM 733 N N . ASN A 1 88 ? 1.428 -4.357 6.334 1.00 90.50 88 ASN A N 1
ATOM 734 C CA . ASN A 1 88 ? 1.862 -4.152 7.713 1.00 90.50 88 ASN A CA 1
ATOM 735 C C . ASN A 1 88 ? 1.711 -2.700 8.171 1.00 90.50 88 ASN A C 1
ATOM 737 O O . ASN A 1 88 ? 1.305 -2.466 9.305 1.00 90.50 88 ASN A O 1
ATOM 741 N N . ARG A 1 89 ? 2.005 -1.728 7.302 1.00 93.56 89 ARG A N 1
ATOM 742 C CA . ARG A 1 89 ? 1.811 -0.306 7.616 1.00 93.56 89 ARG A CA 1
ATOM 743 C C . ARG A 1 89 ? 0.336 0.023 7.832 1.00 93.56 89 ARG A C 1
ATOM 745 O O . ARG A 1 89 ? -0.015 0.617 8.845 1.00 93.56 89 ARG A O 1
ATOM 752 N N . ILE A 1 90 ? -0.533 -0.425 6.926 1.00 93.44 90 ILE A N 1
ATOM 753 C CA . ILE A 1 90 ? -1.975 -0.153 6.999 1.00 93.44 90 ILE A CA 1
ATOM 754 C C . ILE A 1 90 ? -2.599 -0.836 8.218 1.00 93.44 90 ILE A C 1
ATOM 756 O O . ILE A 1 90 ? -3.334 -0.195 8.964 1.00 93.44 90 ILE A O 1
ATOM 760 N N . ILE A 1 91 ? -2.288 -2.115 8.468 1.00 90.12 91 ILE A N 1
ATOM 761 C CA . ILE A 1 91 ? -2.838 -2.815 9.636 1.00 90.12 91 ILE A CA 1
ATOM 762 C C . ILE A 1 91 ? -2.320 -2.217 10.945 1.00 90.12 91 ILE A C 1
ATOM 764 O O . ILE A 1 91 ? -3.053 -2.193 11.928 1.00 90.12 91 ILE A O 1
ATOM 768 N N . ALA A 1 92 ? -1.082 -1.717 10.975 1.00 90.06 92 ALA A N 1
ATOM 769 C CA . ALA A 1 92 ? -0.550 -1.043 12.150 1.00 90.06 92 ALA A CA 1
ATOM 770 C C . ALA A 1 92 ? -1.319 0.251 12.445 1.00 90.06 92 ALA A C 1
ATOM 772 O O . ALA A 1 92 ? -1.749 0.414 13.584 1.00 90.06 92 ALA A O 1
ATOM 773 N N . ILE A 1 93 ? -1.573 1.100 11.438 1.00 92.31 93 ILE A N 1
ATOM 774 C CA . ILE A 1 93 ? -2.421 2.294 11.602 1.00 92.31 93 ILE A CA 1
ATOM 775 C C . ILE A 1 93 ? -3.811 1.893 12.089 1.00 92.31 93 ILE A C 1
ATOM 777 O O . ILE A 1 93 ? -4.280 2.424 13.088 1.00 92.31 93 ILE A O 1
ATOM 781 N N . TYR A 1 94 ? -4.439 0.910 11.443 1.00 90.25 94 TYR A N 1
ATOM 782 C CA . TYR A 1 94 ? -5.768 0.442 11.829 1.00 90.25 94 TYR A CA 1
ATOM 783 C C . TYR A 1 94 ? -5.822 -0.010 13.292 1.00 90.25 94 TYR A C 1
ATOM 785 O O . TYR A 1 94 ? -6.727 0.352 14.038 1.00 90.25 94 TYR A O 1
ATOM 793 N N . LEU A 1 95 ? -4.821 -0.768 13.742 1.00 87.19 95 LEU A N 1
ATOM 794 C CA . LEU A 1 95 ? -4.732 -1.195 15.136 1.00 87.19 95 LEU A CA 1
ATOM 795 C C . LEU A 1 95 ? -4.455 -0.032 16.093 1.00 87.19 95 LEU A C 1
ATOM 797 O O . LEU A 1 95 ? -4.946 -0.064 17.217 1.00 87.19 95 LEU A O 1
ATOM 801 N N . MET A 1 96 ? -3.663 0.963 15.689 1.00 89.19 96 MET A N 1
ATOM 802 C CA . MET A 1 96 ? -3.420 2.173 16.482 1.00 89.19 96 MET A CA 1
ATOM 803 C C . MET A 1 96 ? -4.697 3.009 16.625 1.00 89.19 96 MET A C 1
ATOM 805 O O . MET A 1 96 ? -5.003 3.455 17.727 1.00 89.19 96 MET A O 1
ATOM 809 N N . GLU A 1 97 ? -5.477 3.142 15.556 1.00 89.06 97 GLU A N 1
ATOM 810 C CA . GLU A 1 97 ? -6.766 3.837 15.554 1.00 89.06 97 GLU A CA 1
ATOM 811 C C . GLU A 1 97 ? -7.799 3.115 16.433 1.00 89.06 97 GLU A C 1
ATOM 813 O O . GLU A 1 97 ? -8.386 3.723 17.324 1.00 89.06 97 GLU A O 1
ATOM 818 N N . LYS A 1 98 ? -7.910 1.779 16.336 1.00 86.19 98 LYS A N 1
ATOM 819 C CA . LYS A 1 98 ? -8.761 0.967 17.237 1.00 86.19 98 LYS A CA 1
ATOM 820 C C . LYS A 1 98 ? -8.347 1.003 18.710 1.00 86.19 98 LYS A C 1
ATOM 822 O O . LYS A 1 98 ? -9.103 0.554 19.575 1.00 86.19 98 LYS A O 1
ATOM 827 N N . ARG A 1 99 ? -7.137 1.482 18.998 1.00 83.75 99 ARG A N 1
ATOM 828 C CA . ARG A 1 99 ? -6.607 1.692 20.351 1.00 83.75 99 ARG A CA 1
ATOM 829 C C . ARG A 1 99 ? -6.699 3.145 20.804 1.00 83.75 99 ARG A C 1
ATOM 831 O O . ARG A 1 99 ? -6.164 3.445 21.867 1.00 83.75 99 ARG A O 1
ATOM 838 N N . GLU A 1 100 ? -7.329 4.012 20.013 1.00 87.88 100 GLU A N 1
ATOM 839 C CA . GLU A 1 100 ? -7.454 5.447 20.289 1.00 87.88 100 GLU A CA 1
ATOM 840 C C . GLU A 1 100 ? -6.082 6.144 20.413 1.00 87.88 100 GLU A C 1
ATOM 842 O O . GLU A 1 100 ? -5.953 7.178 21.061 1.00 87.88 100 GLU A O 1
ATOM 847 N N . LEU A 1 101 ? -5.034 5.569 19.801 1.00 87.31 101 LEU A N 1
ATOM 848 C CA . LEU A 1 101 ? -3.702 6.186 19.709 1.00 87.31 101 LEU A CA 1
ATOM 849 C C . LEU A 1 101 ? -3.612 7.147 18.523 1.00 87.31 101 LEU A C 1
ATOM 851 O O . LEU A 1 101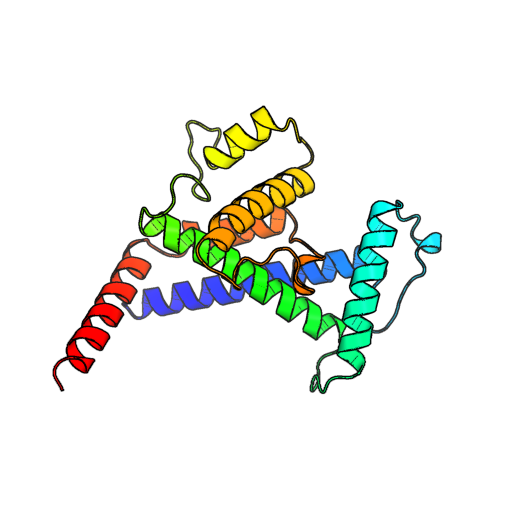 ? -2.828 8.087 18.544 1.00 87.31 101 LEU A O 1
ATOM 855 N N . LEU A 1 102 ? -4.410 6.878 17.493 1.00 90.44 102 LEU A N 1
ATOM 856 C CA . LEU A 1 102 ? -4.645 7.741 16.345 1.00 90.44 102 LEU A CA 1
ATOM 857 C C . LEU A 1 102 ? -6.157 7.949 16.226 1.00 90.44 102 LEU A C 1
ATOM 859 O O . LEU A 1 102 ? -6.935 7.112 16.690 1.00 90.44 102 LEU A O 1
ATOM 863 N N . SER A 1 103 ? -6.584 9.042 15.602 1.00 89.00 103 SER A N 1
ATOM 864 C CA . SER A 1 103 ? -8.007 9.332 15.408 1.00 89.00 103 SER A CA 1
ATOM 865 C C . SER A 1 103 ? -8.284 9.786 13.983 1.00 89.00 103 SER A C 1
ATOM 867 O O . SER A 1 103 ? -7.617 10.690 13.480 1.00 89.00 103 SER A O 1
ATOM 869 N N . ASN A 1 104 ? -9.297 9.175 13.370 1.00 90.69 104 ASN A N 1
ATOM 870 C CA . ASN A 1 104 ? -9.899 9.561 12.094 1.00 90.69 104 ASN A CA 1
ATOM 871 C C . ASN A 1 104 ? -8.935 9.483 10.893 1.00 90.69 104 ASN A C 1
ATOM 873 O O . ASN A 1 104 ? -8.957 10.335 9.999 1.00 90.69 104 ASN A O 1
ATOM 877 N N . VAL A 1 105 ? -8.079 8.455 10.887 1.00 94.00 105 VAL A N 1
ATOM 878 C CA . VAL A 1 105 ? -7.053 8.202 9.862 1.00 94.00 105 VAL A CA 1
ATOM 879 C C . VAL A 1 105 ? -7.577 7.278 8.760 1.00 94.00 105 VAL A C 1
ATOM 881 O O . VAL A 1 105 ? -7.380 7.559 7.577 1.00 94.00 105 VAL A O 1
ATOM 884 N N . LEU A 1 106 ? -8.238 6.171 9.115 1.00 92.81 106 LEU A N 1
ATOM 885 C CA . LEU A 1 106 ? -8.714 5.169 8.149 1.00 92.81 106 LEU A CA 1
ATOM 886 C C . LEU A 1 106 ? -10.225 4.977 8.159 1.00 92.81 106 LEU A C 1
ATOM 888 O O . LEU A 1 106 ? -10.775 4.546 7.142 1.00 92.81 106 LEU A O 1
ATOM 892 N N . GLU A 1 107 ? -10.891 5.230 9.284 1.00 88.25 107 GLU A N 1
ATOM 893 C CA . GLU A 1 107 ? -12.327 4.983 9.388 1.00 88.25 107 GLU A CA 1
ATOM 894 C C . GLU A 1 107 ? -13.134 6.039 8.619 1.00 88.25 107 GLU A C 1
ATOM 896 O O . GLU A 1 107 ? -12.905 7.236 8.793 1.00 88.25 107 GLU A O 1
ATOM 901 N N . PRO A 1 108 ? -14.066 5.627 7.740 1.00 89.31 108 PRO A N 1
ATOM 902 C CA . PRO A 1 108 ? -14.898 6.561 6.998 1.00 89.31 108 PRO A CA 1
ATOM 903 C C . PRO A 1 108 ? -15.960 7.194 7.898 1.00 89.31 108 PRO A C 1
ATOM 905 O O . PRO A 1 108 ? -16.630 6.500 8.662 1.00 89.31 108 PRO A O 1
ATOM 908 N N . ASP A 1 109 ? -16.185 8.493 7.715 1.00 90.44 109 ASP A N 1
ATOM 909 C CA . ASP A 1 109 ? -17.186 9.251 8.459 1.00 90.44 109 ASP A CA 1
ATOM 910 C C . ASP A 1 109 ? -18.234 9.866 7.499 1.00 90.44 109 ASP A C 1
ATOM 912 O O . ASP A 1 109 ? -17.866 10.554 6.532 1.00 90.44 109 ASP A O 1
ATOM 916 N N . PRO A 1 110 ? -19.545 9.624 7.715 1.00 91.88 110 PRO A N 1
ATOM 917 C CA . PRO A 1 110 ? -20.621 10.228 6.931 1.00 91.88 110 PRO A CA 1
ATOM 918 C C . PRO A 1 110 ? -20.598 11.761 6.879 1.00 91.88 110 PRO A C 1
ATOM 920 O O . PRO A 1 110 ? -20.960 12.323 5.841 1.00 91.88 110 PRO A O 1
ATOM 923 N N . GLU A 1 111 ? -20.156 12.444 7.940 1.00 93.69 111 GLU A N 1
ATOM 924 C CA . GLU A 1 111 ? -20.052 13.911 7.979 1.00 93.69 111 GLU A CA 1
ATOM 925 C C . GLU A 1 111 ? -19.025 14.434 6.965 1.00 93.69 111 GLU A C 1
ATOM 927 O O . GLU A 1 111 ? -19.193 15.508 6.380 1.00 93.69 111 GLU A O 1
ATOM 932 N N . PHE A 1 112 ? -18.018 13.615 6.657 1.00 93.06 112 PHE A N 1
ATOM 933 C CA . PHE A 1 112 ? -16.942 13.915 5.714 1.00 93.06 112 PHE A CA 1
ATOM 934 C C . PHE A 1 112 ? -17.120 13.190 4.370 1.00 93.06 112 PHE A C 1
ATOM 936 O O . PHE A 1 112 ? -16.166 12.976 3.617 1.00 93.06 112 PHE A O 1
ATOM 943 N N . GLY A 1 113 ? -18.360 12.828 4.024 1.00 89.81 113 GLY A N 1
ATOM 944 C CA . GLY A 1 113 ? -18.692 12.211 2.738 1.00 89.81 113 GLY A CA 1
ATOM 945 C C . GLY A 1 113 ? -18.185 10.774 2.603 1.00 89.81 113 GLY A C 1
ATOM 946 O O . GLY A 1 113 ? -17.765 10.380 1.513 1.00 89.81 113 GLY A O 1
ATOM 947 N N . ASN A 1 114 ? -18.220 10.006 3.697 1.00 89.25 114 ASN A N 1
ATOM 948 C CA . ASN A 1 114 ? -17.691 8.641 3.807 1.00 89.25 114 ASN A CA 1
ATOM 949 C C . ASN A 1 114 ? -16.184 8.548 3.509 1.00 89.25 114 ASN A C 1
ATOM 951 O O . ASN A 1 114 ? -15.709 7.547 2.969 1.00 89.25 114 ASN A O 1
ATOM 955 N N . LYS A 1 115 ? -15.432 9.596 3.851 1.00 90.62 115 LYS A N 1
ATOM 956 C CA . LYS A 1 115 ? -13.966 9.589 3.897 1.00 90.62 115 LYS A CA 1
ATOM 957 C C . LYS A 1 115 ? -13.515 9.691 5.354 1.00 90.62 115 LYS A C 1
ATOM 959 O O . LYS A 1 115 ? -14.269 10.231 6.162 1.00 90.62 115 LYS A O 1
ATOM 964 N N . PRO A 1 116 ? -12.301 9.236 5.689 1.00 93.81 116 PRO A N 1
ATOM 965 C CA . PRO A 1 116 ? -11.677 9.622 6.946 1.00 93.81 116 PRO A CA 1
ATOM 966 C C . PRO A 1 116 ? -11.573 11.144 7.035 1.00 93.81 116 PRO A C 1
ATOM 968 O O . PRO A 1 116 ? -11.192 11.791 6.053 1.00 93.81 116 PRO A O 1
ATOM 971 N N . GLU A 1 117 ? -11.906 11.714 8.194 1.00 95.94 117 GLU A N 1
ATOM 972 C CA . GLU A 1 117 ? -11.870 13.164 8.433 1.00 95.94 117 GLU A CA 1
ATOM 973 C C . GLU A 1 117 ? -10.506 13.754 8.050 1.00 95.94 117 GLU A C 1
ATOM 975 O O . GLU A 1 117 ? -10.434 14.746 7.318 1.00 95.94 117 GLU A O 1
ATOM 980 N N . GLN A 1 118 ? -9.409 13.112 8.467 1.00 95.88 118 GLN A N 1
ATOM 981 C CA . GLN A 1 118 ? -8.071 13.601 8.146 1.00 95.88 118 GLN A CA 1
ATOM 982 C C . GLN A 1 118 ? -7.808 13.618 6.639 1.00 95.88 118 GLN A C 1
ATOM 984 O O . GLN A 1 118 ? -7.286 14.606 6.126 1.00 95.88 118 GLN A O 1
ATOM 989 N N . LEU A 1 119 ? -8.199 12.567 5.911 1.00 95.94 119 LEU A N 1
ATOM 990 C CA . LEU A 1 119 ? -8.059 12.523 4.454 1.00 95.94 119 LEU A CA 1
ATOM 991 C C . LEU A 1 119 ? -8.906 13.612 3.780 1.00 95.94 119 LEU A C 1
ATOM 993 O O . LEU A 1 119 ? -8.457 14.229 2.812 1.00 95.94 119 LEU A O 1
ATOM 997 N N . TRP A 1 120 ? -10.112 13.873 4.292 1.00 96.00 120 TRP A N 1
ATOM 998 C CA . TRP A 1 120 ? -10.974 14.945 3.797 1.00 96.00 120 TRP A CA 1
ATOM 999 C C . TRP A 1 120 ? -10.316 16.319 3.968 1.00 96.00 120 TRP A C 1
ATOM 1001 O O . TRP A 1 120 ? -10.221 17.081 3.003 1.00 96.00 120 TRP A O 1
ATOM 1011 N N . HIS A 1 121 ? -9.798 16.626 5.161 1.00 96.25 121 HIS A N 1
ATOM 1012 C CA . HIS A 1 121 ? -9.079 17.880 5.404 1.00 96.25 121 HIS A CA 1
ATOM 1013 C C . HIS A 1 121 ? -7.806 17.976 4.564 1.00 96.25 121 HIS A C 1
ATOM 1015 O O . HIS A 1 121 ? -7.537 19.020 3.967 1.00 96.25 121 HIS A O 1
ATOM 1021 N N . PHE A 1 122 ? -7.054 16.882 4.460 1.00 96.62 122 PHE A N 1
ATOM 1022 C CA . PHE A 1 122 ? -5.830 16.816 3.675 1.00 96.62 122 PHE A CA 1
ATOM 1023 C C . PHE A 1 122 ? -6.083 17.119 2.193 1.00 96.62 122 PHE A C 1
ATOM 1025 O O . PHE A 1 122 ? -5.366 17.921 1.593 1.00 96.62 122 PHE A O 1
ATOM 1032 N N . GLU A 1 123 ? -7.138 16.550 1.604 1.00 96.38 123 GLU A N 1
ATOM 1033 C CA . GLU A 1 123 ? -7.559 16.843 0.229 1.00 96.38 123 GLU A CA 1
ATOM 1034 C C . GLU A 1 123 ? -7.893 18.330 0.041 1.00 96.38 123 GLU A C 1
ATOM 1036 O O . GLU A 1 123 ? -7.475 18.938 -0.946 1.00 96.38 123 GLU A O 1
ATOM 1041 N N . LYS A 1 124 ? -8.606 18.942 0.998 1.00 95.31 124 LYS A N 1
ATOM 1042 C CA . LYS A 1 124 ? -8.967 20.369 0.947 1.00 95.31 124 LYS A CA 1
ATOM 1043 C C . LYS A 1 124 ? -7.758 21.293 1.046 1.00 95.31 124 LYS A C 1
ATOM 1045 O O . LYS A 1 124 ? -7.722 22.304 0.351 1.00 95.31 124 LYS A O 1
ATOM 1050 N N . ILE A 1 125 ? -6.792 20.955 1.895 1.00 96.69 125 ILE A N 1
ATOM 1051 C CA . ILE A 1 125 ? -5.595 21.773 2.129 1.00 96.69 125 ILE A CA 1
ATOM 1052 C C . ILE A 1 125 ? -4.616 21.653 0.959 1.00 96.69 125 ILE A C 1
ATOM 1054 O O . ILE A 1 125 ? -4.083 22.656 0.491 1.00 96.69 125 ILE A O 1
ATOM 1058 N N . THR A 1 126 ? -4.378 20.435 0.473 1.00 96.88 126 THR A N 1
ATOM 1059 C CA . THR A 1 126 ? -3.393 20.179 -0.590 1.00 96.88 126 THR A CA 1
ATOM 1060 C C . THR A 1 126 ? -3.929 20.443 -1.994 1.00 96.88 126 THR A C 1
ATOM 1062 O O . THR A 1 126 ? -3.143 20.630 -2.922 1.00 96.88 126 THR A O 1
ATOM 1065 N N . ASN A 1 127 ? -5.256 20.460 -2.163 1.00 95.50 127 ASN A N 1
ATOM 1066 C CA . ASN A 1 127 ? -5.937 20.606 -3.448 1.00 95.50 127 ASN A CA 1
ATOM 1067 C C . ASN A 1 127 ? -5.525 19.535 -4.488 1.00 95.50 127 ASN A C 1
ATOM 1069 O O . ASN A 1 127 ? -5.526 19.777 -5.697 1.00 95.50 127 ASN A O 1
ATOM 1073 N N . ILE A 1 128 ? -5.150 18.336 -4.023 1.00 95.88 128 ILE A N 1
ATOM 1074 C CA . ILE A 1 128 ? -4.795 17.197 -4.879 1.00 95.88 128 ILE A CA 1
ATOM 1075 C C . ILE A 1 128 ? -6.070 16.429 -5.244 1.00 95.88 128 ILE A C 1
ATOM 1077 O O . ILE A 1 128 ? -6.685 15.791 -4.396 1.00 95.88 128 ILE A O 1
ATOM 1081 N N . HIS A 1 129 ? -6.446 16.439 -6.525 1.00 92.62 129 HIS A N 1
ATOM 1082 C CA . HIS A 1 129 ? -7.660 15.757 -7.006 1.00 92.62 129 HIS A CA 1
ATOM 1083 C C . HIS A 1 129 ? -7.409 14.383 -7.642 1.00 92.62 129 HIS A C 1
ATOM 1085 O O . HIS A 1 129 ? -8.337 13.589 -7.804 1.00 92.62 129 HIS A O 1
ATOM 1091 N N . GLN A 1 130 ? -6.170 14.079 -8.039 1.00 95.69 130 GLN A N 1
ATOM 1092 C CA . GLN A 1 130 ? -5.849 12.762 -8.585 1.00 95.69 130 GLN A CA 1
ATOM 1093 C C . GLN A 1 130 ? -5.729 11.763 -7.429 1.00 95.69 130 GLN A C 1
ATOM 1095 O O . GLN A 1 130 ? -4.855 11.915 -6.582 1.00 95.69 130 GLN A O 1
ATOM 1100 N N . ARG A 1 131 ? -6.613 10.755 -7.390 1.00 94.75 131 ARG A N 1
ATOM 1101 C CA . ARG A 1 131 ? -6.756 9.852 -6.232 1.00 94.75 131 ARG A CA 1
ATOM 1102 C C . ARG A 1 131 ? -5.472 9.129 -5.836 1.00 94.75 131 ARG A C 1
ATOM 1104 O O . ARG A 1 131 ? -5.187 9.067 -4.648 1.00 94.75 131 ARG A O 1
ATOM 1111 N N . ASP A 1 132 ? -4.716 8.590 -6.793 1.00 95.50 132 ASP A N 1
ATOM 1112 C CA . ASP A 1 132 ? -3.495 7.839 -6.461 1.00 95.50 132 ASP A CA 1
ATOM 1113 C C . ASP A 1 132 ? -2.440 8.756 -5.830 1.00 95.50 132 ASP A C 1
ATOM 1115 O O . ASP A 1 132 ? -1.846 8.392 -4.822 1.00 95.50 132 ASP A O 1
ATOM 1119 N N . THR A 1 133 ? -2.258 9.966 -6.365 1.00 95.44 133 THR A N 1
ATOM 1120 C CA . THR A 1 133 ? -1.386 10.997 -5.800 1.00 95.44 133 THR A CA 1
ATOM 1121 C C . THR A 1 133 ? -1.896 11.429 -4.433 1.00 95.44 133 THR A C 1
ATOM 1123 O O . THR A 1 133 ? -1.109 11.468 -3.500 1.00 95.44 133 THR A O 1
ATOM 1126 N N . LEU A 1 134 ? -3.199 11.689 -4.275 1.00 96.69 134 LEU A N 1
ATOM 1127 C CA . LEU A 1 134 ? -3.784 12.076 -2.987 1.00 96.69 134 LEU A CA 1
ATOM 1128 C C . LEU A 1 134 ? -3.505 11.014 -1.918 1.00 96.69 134 LEU A C 1
ATOM 1130 O O . LEU A 1 134 ? -3.010 11.347 -0.847 1.00 96.69 134 LEU A O 1
ATOM 1134 N N . TYR A 1 135 ? -3.782 9.745 -2.224 1.00 96.75 135 TYR A N 1
ATOM 1135 C CA . TYR A 1 135 ? -3.568 8.635 -1.298 1.00 96.75 135 TYR A CA 1
ATOM 1136 C C . TYR A 1 135 ? -2.084 8.458 -1.002 1.00 96.75 135 TYR A C 1
ATOM 1138 O O . TYR A 1 135 ? -1.704 8.398 0.161 1.00 96.75 135 TYR A O 1
ATOM 1146 N N . GLN A 1 136 ? -1.232 8.423 -2.028 1.00 96.06 136 GLN A N 1
ATOM 1147 C CA . GLN A 1 136 ? 0.206 8.284 -1.832 1.00 96.06 136 GLN A CA 1
ATOM 1148 C C . GLN A 1 136 ? 0.757 9.409 -0.946 1.00 96.06 136 GLN A C 1
ATOM 1150 O O . GLN A 1 136 ? 1.500 9.133 -0.008 1.00 96.06 136 GLN A O 1
ATOM 1155 N N . THR A 1 137 ? 0.392 10.666 -1.212 1.00 96.44 137 THR A N 1
ATOM 1156 C CA . THR A 1 137 ? 0.867 11.811 -0.427 1.00 96.44 137 THR A CA 1
ATOM 1157 C C . THR A 1 137 ? 0.322 11.777 1.003 1.00 96.44 137 THR A C 1
ATOM 1159 O O . THR A 1 137 ? 1.104 11.961 1.932 1.00 96.44 137 THR A O 1
ATOM 1162 N N . TYR A 1 138 ? -0.969 11.485 1.191 1.00 97.06 138 TYR A N 1
ATOM 1163 C CA . TYR A 1 138 ? -1.601 11.393 2.511 1.00 97.06 138 TYR A CA 1
ATOM 1164 C C . TYR A 1 138 ? -1.007 10.269 3.369 1.00 97.06 138 TYR A C 1
ATOM 1166 O O . TYR A 1 138 ? -0.564 10.490 4.492 1.00 97.06 138 TYR A O 1
ATOM 1174 N N . PHE A 1 139 ? -0.938 9.048 2.840 1.00 96.31 139 PHE A N 1
ATOM 1175 C CA . PHE A 1 139 ? -0.391 7.928 3.600 1.00 96.31 139 PHE A CA 1
ATOM 1176 C C . PHE A 1 139 ? 1.095 8.113 3.887 1.00 96.31 139 PHE A C 1
ATOM 1178 O O . PHE A 1 139 ? 1.534 7.780 4.980 1.00 96.31 139 PHE A O 1
ATOM 1185 N N . ASN A 1 140 ? 1.866 8.691 2.961 1.00 95.19 140 ASN A N 1
ATOM 1186 C CA . ASN A 1 140 ? 3.262 9.009 3.237 1.00 95.19 140 ASN A CA 1
ATOM 1187 C C . ASN A 1 140 ? 3.407 10.063 4.344 1.00 95.19 140 ASN A C 1
ATOM 1189 O O . ASN A 1 140 ? 4.319 9.925 5.154 1.00 95.19 140 ASN A O 1
ATOM 1193 N N . SER A 1 141 ? 2.531 11.075 4.429 1.00 94.88 141 SER A N 1
ATOM 1194 C CA . SER A 1 141 ? 2.585 12.025 5.549 1.00 94.88 141 SER A CA 1
ATOM 1195 C C . SER A 1 141 ? 2.272 11.346 6.880 1.00 94.88 141 SER A C 1
ATOM 1197 O O . SER A 1 141 ? 3.023 11.536 7.831 1.00 94.88 141 SER A O 1
ATOM 1199 N N . VAL A 1 142 ? 1.249 10.484 6.922 1.00 94.38 142 VAL A N 1
ATOM 1200 C CA . VAL A 1 142 ? 0.904 9.706 8.126 1.00 94.38 142 VAL A CA 1
ATOM 1201 C C . VAL A 1 142 ? 2.039 8.754 8.520 1.00 94.38 142 VAL A C 1
ATOM 1203 O O . VAL A 1 142 ? 2.409 8.663 9.686 1.00 94.38 142 VAL A O 1
ATOM 1206 N N . PHE A 1 143 ? 2.636 8.045 7.558 1.00 93.75 143 PHE A N 1
ATOM 1207 C CA . PHE A 1 143 ? 3.768 7.157 7.827 1.00 93.75 143 PHE A CA 1
ATOM 1208 C C . PHE A 1 143 ? 4.970 7.926 8.370 1.00 93.75 143 PHE A C 1
ATOM 1210 O O . PHE A 1 143 ? 5.596 7.460 9.317 1.00 93.75 143 PHE A O 1
ATOM 1217 N N . ASN A 1 144 ? 5.277 9.093 7.805 1.00 91.06 144 ASN A N 1
ATOM 1218 C CA . ASN A 1 144 ? 6.395 9.912 8.259 1.00 91.06 144 ASN A CA 1
ATOM 1219 C C . ASN A 1 144 ? 6.185 10.416 9.690 1.00 91.06 144 ASN A C 1
ATOM 1221 O O . ASN A 1 144 ? 7.108 10.296 10.489 1.00 91.06 144 ASN A O 1
ATOM 1225 N N . GLU A 1 145 ? 4.976 10.876 10.024 1.00 90.12 145 GLU A N 1
ATOM 1226 C CA . GLU A 1 145 ? 4.607 11.280 11.387 1.00 90.12 145 GLU A CA 1
ATOM 1227 C C . GLU A 1 145 ? 4.820 10.132 12.388 1.00 90.12 145 GLU A C 1
ATOM 1229 O O . GLU A 1 145 ? 5.508 10.294 13.391 1.00 90.12 145 GLU A O 1
ATOM 1234 N N . ILE A 1 146 ? 4.344 8.922 12.072 1.00 87.94 146 ILE A N 1
ATOM 1235 C CA . ILE A 1 146 ? 4.518 7.759 12.959 1.00 87.94 146 ILE A CA 1
ATOM 1236 C C . ILE A 1 146 ? 5.984 7.291 13.010 1.00 87.94 146 ILE A C 1
ATOM 1238 O O . ILE A 1 146 ? 6.451 6.811 14.045 1.00 87.94 146 ILE A O 1
ATOM 1242 N N . ASN A 1 147 ? 6.738 7.395 11.911 1.00 85.62 147 ASN A N 1
ATOM 1243 C CA . ASN A 1 147 ? 8.131 6.938 11.842 1.00 85.62 147 ASN A CA 1
ATOM 1244 C C . ASN A 1 147 ? 9.076 7.778 12.720 1.00 85.62 147 ASN A C 1
ATOM 1246 O O . ASN A 1 147 ? 10.109 7.259 13.157 1.00 85.62 147 ASN A O 1
ATOM 1250 N N . GLU A 1 148 ? 8.733 9.041 13.00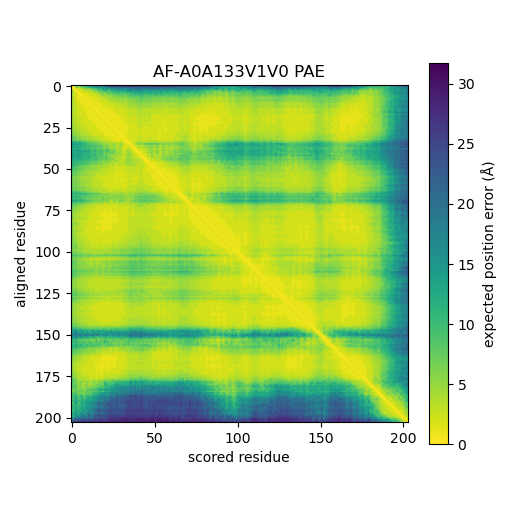5 1.00 77.38 148 GLU A N 1
ATOM 1251 C CA . GLU A 1 148 ? 9.460 9.872 13.976 1.00 77.38 148 GLU A CA 1
ATOM 1252 C C . GLU A 1 148 ? 9.438 9.247 15.383 1.00 77.38 148 GLU A C 1
ATOM 1254 O O . GLU A 1 148 ? 10.436 9.315 16.109 1.00 77.38 148 GLU A O 1
ATOM 1259 N N . GLU A 1 149 ? 8.357 8.542 15.725 1.00 70.94 149 GLU A N 1
ATOM 1260 C CA . GLU A 1 149 ? 8.152 7.901 17.026 1.00 70.94 149 GLU A CA 1
ATOM 1261 C C . GLU A 1 149 ? 8.528 6.406 17.033 1.00 70.94 149 GLU A C 1
ATOM 1263 O O . GLU A 1 149 ? 9.146 5.911 17.981 1.00 70.94 149 GLU A O 1
ATOM 1268 N N . ILE A 1 150 ? 8.192 5.667 15.967 1.00 69.19 150 ILE A N 1
ATOM 1269 C CA . ILE A 1 150 ? 8.339 4.206 15.860 1.00 69.19 150 ILE A CA 1
ATOM 1270 C C . ILE A 1 150 ? 9.152 3.856 14.607 1.00 69.19 150 ILE A C 1
ATOM 1272 O O . ILE A 1 150 ? 8.625 3.567 13.530 1.00 69.19 150 ILE A O 1
ATOM 1276 N N . LYS A 1 151 ? 10.478 3.841 14.765 1.00 65.94 151 LYS A N 1
ATOM 1277 C CA . LYS A 1 151 ? 11.425 3.623 13.661 1.00 65.94 151 LYS A CA 1
ATOM 1278 C C . LYS A 1 151 ? 11.275 2.239 13.001 1.00 65.94 151 LYS A C 1
ATOM 1280 O O . LYS A 1 151 ? 11.089 1.230 13.683 1.00 65.94 151 LYS A O 1
ATOM 1285 N N . LYS A 1 152 ? 11.509 2.198 11.681 1.00 71.69 152 LYS A N 1
ATOM 1286 C CA . LYS A 1 152 ? 11.665 1.037 10.762 1.00 71.69 152 LYS A CA 1
ATOM 1287 C C . LYS A 1 152 ? 10.409 0.486 10.083 1.00 71.69 152 LYS A C 1
ATOM 1289 O O . LYS A 1 152 ? 10.525 0.044 8.948 1.00 71.69 152 LYS A O 1
ATOM 1294 N N . VAL A 1 153 ? 9.236 0.458 10.721 1.00 72.56 153 VAL A N 1
ATOM 1295 C CA . VAL A 1 153 ? 8.028 -0.108 10.064 1.00 72.56 153 VAL A CA 1
ATOM 1296 C C . VAL A 1 153 ? 7.464 0.855 9.015 1.00 72.56 153 VAL A C 1
ATOM 1298 O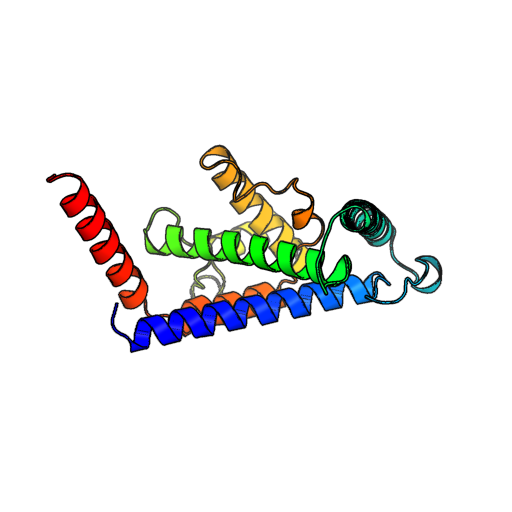 O . VAL A 1 153 ? 6.987 0.432 7.960 1.00 72.56 153 VAL A O 1
ATOM 1301 N N . PHE A 1 154 ? 7.561 2.151 9.292 1.00 83.12 154 PHE A N 1
ATOM 1302 C CA . PHE A 1 154 ? 6.965 3.222 8.501 1.00 83.12 154 PHE A CA 1
ATOM 1303 C C . PHE A 1 154 ? 7.988 3.997 7.659 1.00 83.12 154 PHE A C 1
ATOM 1305 O O . PHE A 1 154 ? 7.699 5.098 7.209 1.00 83.12 154 PHE A O 1
ATOM 1312 N N . ASP A 1 155 ? 9.175 3.426 7.429 1.00 81.19 155 ASP A N 1
ATOM 1313 C CA . ASP A 1 155 ? 10.226 4.062 6.631 1.00 81.19 155 ASP A CA 1
ATOM 1314 C C . ASP A 1 155 ? 9.815 4.191 5.154 1.00 81.19 155 ASP A C 1
ATOM 1316 O O . ASP A 1 155 ? 9.772 3.215 4.408 1.00 81.19 155 ASP A O 1
ATOM 1320 N N . THR A 1 156 ? 9.492 5.404 4.720 1.00 82.44 156 THR A N 1
ATOM 1321 C CA . THR A 1 156 ? 9.028 5.684 3.355 1.00 82.44 156 THR A CA 1
ATOM 1322 C C . THR A 1 156 ? 10.158 5.755 2.324 1.00 82.44 156 THR A C 1
ATOM 1324 O O . THR A 1 156 ? 9.876 5.833 1.127 1.00 82.44 156 THR A O 1
ATOM 1327 N N . GLU A 1 157 ? 11.420 5.663 2.755 1.00 82.38 157 GLU A N 1
ATOM 1328 C CA . GLU A 1 157 ? 12.601 5.778 1.892 1.00 82.38 157 GLU A CA 1
ATOM 1329 C C . GLU A 1 157 ? 13.226 4.419 1.524 1.00 82.38 157 GLU A C 1
ATOM 1331 O O . GLU A 1 157 ? 14.217 4.356 0.791 1.00 82.38 157 GLU A O 1
ATOM 1336 N N . ASP A 1 158 ? 12.642 3.308 1.987 1.00 85.38 158 ASP A N 1
ATOM 1337 C CA . ASP A 1 158 ? 13.135 1.965 1.678 1.00 85.38 158 ASP A CA 1
ATOM 1338 C C . ASP A 1 158 ? 12.859 1.509 0.224 1.00 85.38 158 ASP A C 1
ATOM 1340 O O . ASP A 1 158 ? 12.052 2.070 -0.526 1.00 85.38 158 ASP A O 1
ATOM 1344 N N . GLU A 1 159 ? 13.535 0.432 -0.195 1.00 87.38 159 GLU A N 1
ATOM 1345 C CA . GLU A 1 159 ? 13.404 -0.149 -1.544 1.00 87.38 159 GLU A CA 1
ATOM 1346 C C . GLU A 1 159 ? 11.971 -0.636 -1.854 1.00 87.38 159 GLU A C 1
ATOM 1348 O O . GLU A 1 159 ? 11.558 -0.675 -3.020 1.00 87.38 159 GLU A O 1
ATOM 1353 N N . ASN A 1 160 ? 11.189 -0.960 -0.820 1.00 88.12 160 ASN A N 1
ATOM 1354 C CA . ASN A 1 160 ? 9.808 -1.425 -0.935 1.00 88.12 160 ASN A CA 1
ATOM 1355 C C . ASN A 1 160 ? 8.809 -0.263 -1.081 1.00 88.12 160 ASN A C 1
ATOM 1357 O O . ASN A 1 160 ? 7.659 -0.490 -1.453 1.00 88.12 160 ASN A O 1
ATOM 1361 N N . SER A 1 161 ? 9.244 0.977 -0.858 1.00 90.25 161 SER A N 1
ATOM 1362 C CA . SER A 1 161 ? 8.410 2.184 -0.909 1.00 90.25 161 SER A CA 1
ATOM 1363 C C . SER A 1 161 ? 8.448 2.899 -2.266 1.00 90.25 161 SER A C 1
ATOM 1365 O O . SER A 1 161 ? 7.720 3.864 -2.497 1.00 90.25 161 SER A O 1
ATOM 1367 N N . VAL A 1 162 ? 9.252 2.399 -3.217 1.00 91.25 162 VAL A N 1
ATOM 1368 C CA . VAL A 1 162 ? 9.336 2.940 -4.589 1.00 91.25 162 VAL A CA 1
ATOM 1369 C C . VAL A 1 162 ? 7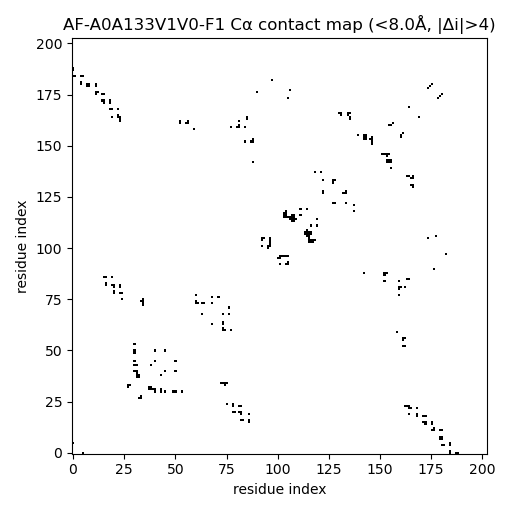.987 2.858 -5.319 1.00 91.25 162 VAL A C 1
ATOM 1371 O O . VAL A 1 162 ? 7.651 3.735 -6.127 1.00 91.25 162 VAL A O 1
ATOM 1374 N N . LEU A 1 163 ? 7.205 1.811 -5.044 1.00 94.06 163 LEU A N 1
ATOM 1375 C CA . LEU A 1 163 ? 5.905 1.580 -5.657 1.00 94.06 163 LEU A CA 1
ATOM 1376 C C . LEU A 1 163 ? 4.804 1.547 -4.595 1.00 94.06 163 LEU A C 1
ATOM 1378 O O . LEU A 1 163 ? 4.618 0.554 -3.900 1.00 94.06 163 LEU A O 1
ATOM 1382 N N . PHE A 1 164 ? 4.049 2.638 -4.524 1.00 96.12 164 PHE A N 1
ATOM 1383 C CA . PHE A 1 164 ? 2.903 2.769 -3.634 1.00 96.12 164 PHE A CA 1
ATOM 1384 C C . PHE A 1 164 ? 1.658 2.054 -4.218 1.00 96.12 164 PHE A C 1
ATOM 1386 O O . PHE A 1 164 ? 1.447 2.126 -5.436 1.00 96.12 164 PHE A O 1
ATOM 1393 N N . PRO A 1 165 ? 0.827 1.365 -3.408 1.00 97.38 165 PRO A N 1
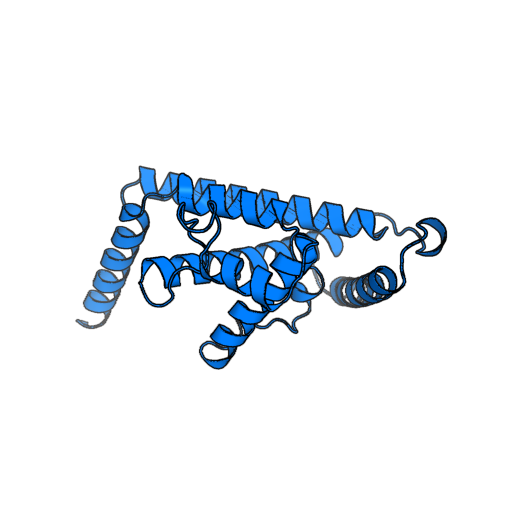ATOM 1394 C CA . PRO A 1 165 ? -0.404 0.725 -3.879 1.00 97.38 165 PRO A CA 1
ATOM 1395 C C . PRO A 1 165 ? -1.402 1.734 -4.457 1.00 97.38 165 PRO A C 1
ATOM 1397 O O . PRO A 1 165 ? -1.497 2.859 -3.979 1.00 97.38 165 PRO A O 1
ATOM 1400 N N . SER A 1 166 ? -2.186 1.351 -5.464 1.00 97.62 166 SER A N 1
ATOM 1401 C CA . SER A 1 166 ? -3.208 2.261 -6.005 1.00 97.62 166 SER A CA 1
ATOM 1402 C C . SER A 1 166 ? -4.282 2.609 -4.967 1.00 97.62 166 SER A C 1
ATOM 1404 O O . SER A 1 166 ? -4.559 1.819 -4.061 1.00 97.62 166 SER A O 1
ATOM 1406 N N . ALA A 1 167 ? -4.948 3.758 -5.129 1.00 96.50 167 ALA A N 1
ATOM 1407 C CA . ALA A 1 167 ? -6.029 4.168 -4.228 1.00 96.50 167 ALA A CA 1
ATOM 1408 C C . ALA A 1 167 ? -7.138 3.103 -4.143 1.00 96.50 167 ALA A C 1
ATOM 1410 O O . ALA A 1 167 ? -7.645 2.812 -3.064 1.00 96.50 167 ALA A O 1
ATOM 1411 N N . ASN A 1 168 ? -7.443 2.445 -5.266 1.00 96.88 168 ASN A N 1
ATOM 1412 C CA . ASN A 1 168 ? -8.418 1.355 -5.307 1.00 96.88 168 ASN A CA 1
ATOM 1413 C C . ASN A 1 168 ? -7.968 0.140 -4.483 1.00 96.88 168 ASN A C 1
ATOM 1415 O O . ASN A 1 168 ? -8.779 -0.446 -3.774 1.00 96.88 168 ASN A O 1
ATOM 1419 N N . ALA A 1 169 ? -6.687 -0.239 -4.552 1.00 97.56 169 ALA A N 1
ATOM 1420 C CA . ALA A 1 169 ? -6.173 -1.349 -3.756 1.00 97.56 169 ALA A CA 1
ATOM 1421 C C . ALA A 1 169 ? -6.256 -1.044 -2.254 1.00 97.56 169 ALA A C 1
ATOM 1423 O O . ALA A 1 169 ? -6.632 -1.920 -1.477 1.00 97.56 169 ALA A O 1
ATOM 1424 N N . ILE A 1 170 ? -5.957 0.198 -1.857 1.00 96.19 170 ILE A N 1
ATOM 1425 C CA . ILE A 1 170 ? -6.117 0.656 -0.473 1.00 96.19 170 ILE A CA 1
ATOM 1426 C C . ILE A 1 170 ? -7.584 0.562 -0.038 1.00 96.19 170 ILE A C 1
ATOM 1428 O O . ILE A 1 170 ? -7.860 -0.084 0.971 1.00 96.19 170 ILE A O 1
ATOM 1432 N N . ASP A 1 171 ? -8.518 1.125 -0.812 1.00 94.62 171 ASP A N 1
ATOM 1433 C CA . ASP A 1 171 ? -9.955 1.069 -0.507 1.00 94.62 171 ASP A CA 1
ATOM 1434 C C . ASP A 1 171 ? -10.443 -0.383 -0.339 1.00 94.62 171 ASP A C 1
ATOM 1436 O O . ASP A 1 171 ? -11.128 -0.714 0.630 1.00 94.62 171 ASP A O 1
ATOM 1440 N N . GLU A 1 172 ? -10.050 -1.285 -1.248 1.00 95.06 172 GLU A N 1
ATOM 1441 C CA . GLU A 1 172 ? -10.437 -2.701 -1.194 1.00 95.06 172 GLU A CA 1
ATOM 1442 C C . GLU A 1 172 ? -9.932 -3.405 0.078 1.00 95.06 172 GLU A C 1
ATOM 1444 O O . GLU A 1 172 ? -10.638 -4.245 0.651 1.00 95.06 172 GLU A O 1
ATOM 1449 N N . ILE A 1 173 ? -8.717 -3.076 0.529 1.00 94.44 173 ILE A N 1
ATOM 1450 C CA . ILE A 1 173 ? -8.115 -3.627 1.751 1.00 94.44 173 ILE A CA 1
ATOM 1451 C C . ILE A 1 173 ? -8.784 -3.056 2.989 1.00 94.44 173 ILE A C 1
ATOM 1453 O O . ILE A 1 173 ? -9.074 -3.826 3.903 1.00 94.44 173 ILE A O 1
ATOM 1457 N N . LEU A 1 174 ? -9.052 -1.750 3.023 1.00 92.00 174 LEU A N 1
ATOM 1458 C CA . LEU A 1 174 ? -9.786 -1.129 4.122 1.00 92.00 174 LEU A CA 1
ATOM 1459 C C . LEU A 1 174 ? -11.171 -1.765 4.259 1.00 92.00 174 LEU A C 1
ATOM 1461 O O . LEU A 1 174 ? -11.537 -2.163 5.360 1.00 92.00 174 LEU A O 1
ATOM 1465 N N . GLY A 1 175 ? -11.864 -2.035 3.149 1.00 91.00 175 GLY A N 1
ATOM 1466 C CA . GLY A 1 175 ? -13.096 -2.827 3.162 1.00 91.00 175 GLY A CA 1
ATOM 1467 C C . GLY A 1 175 ? -12.905 -4.249 3.716 1.00 91.00 175 GLY A C 1
ATOM 1468 O O . GLY A 1 175 ? -13.750 -4.749 4.454 1.00 91.00 175 GLY A O 1
ATOM 1469 N N . GLN A 1 176 ? -11.777 -4.925 3.441 1.00 90.50 176 GLN A N 1
ATOM 1470 C CA . GLN A 1 176 ? -11.496 -6.227 4.074 1.00 90.50 176 GLN A CA 1
ATOM 1471 C C . GLN A 1 176 ? -11.269 -6.120 5.586 1.00 90.50 176 GLN A C 1
ATOM 1473 O O . GLN A 1 176 ? -11.641 -7.042 6.309 1.00 90.50 176 GLN A O 1
ATOM 1478 N N . LEU A 1 177 ? -10.604 -5.063 6.052 1.00 85.69 177 LEU A N 1
ATOM 1479 C CA . LEU A 1 177 ? -10.200 -4.920 7.450 1.00 85.69 177 LEU A CA 1
ATOM 1480 C C . LEU A 1 177 ? -11.337 -4.394 8.328 1.00 85.69 177 LEU A C 1
ATOM 1482 O O . LEU A 1 177 ? -11.587 -4.972 9.383 1.00 85.69 177 LEU A O 1
ATOM 1486 N N . ILE A 1 178 ? -12.025 -3.349 7.868 1.00 84.44 178 ILE A N 1
ATOM 1487 C CA . ILE A 1 178 ? -13.068 -2.633 8.608 1.00 84.44 178 ILE A CA 1
ATOM 1488 C C . ILE A 1 178 ? -14.378 -3.428 8.598 1.00 84.44 178 ILE A C 1
ATOM 1490 O O . ILE A 1 178 ? -14.976 -3.648 9.644 1.00 84.44 178 ILE A O 1
ATOM 1494 N N . GLU A 1 179 ? -14.828 -3.918 7.438 1.00 81.81 179 GLU A N 1
ATOM 1495 C CA . GLU A 1 179 ? -16.161 -4.535 7.344 1.00 81.81 179 GLU A CA 1
ATOM 1496 C C . GLU A 1 179 ? -16.187 -5.994 7.815 1.00 81.81 179 GLU A C 1
ATOM 1498 O O . GLU A 1 179 ? -17.226 -6.500 8.241 1.00 81.81 179 GLU A O 1
ATOM 1503 N N . LYS A 1 180 ? -15.065 -6.717 7.689 1.00 80.00 180 LYS A N 1
ATOM 1504 C CA . LYS A 1 180 ? -15.049 -8.182 7.871 1.00 80.00 180 LYS A CA 1
ATOM 1505 C C . LYS A 1 180 ? -14.438 -8.649 9.178 1.00 80.00 180 LYS A C 1
ATOM 1507 O O . LYS A 1 180 ? -14.498 -9.850 9.455 1.00 80.00 180 LYS A O 1
ATOM 1512 N N . ILE A 1 181 ? -13.825 -7.754 9.949 1.00 78.06 181 ILE A N 1
ATOM 1513 C CA . ILE A 1 181 ? -13.222 -8.104 11.229 1.00 78.06 181 ILE A CA 1
ATOM 1514 C C . ILE A 1 181 ? -13.917 -7.295 12.324 1.00 78.06 181 ILE A C 1
ATOM 1516 O O . ILE A 1 181 ? -13.685 -6.093 12.409 1.00 78.06 181 ILE A O 1
ATOM 1520 N N . PRO A 1 182 ? -14.738 -7.937 13.174 1.00 73.50 182 PRO A N 1
ATOM 1521 C CA . PRO A 1 182 ? -15.453 -7.226 14.223 1.00 73.50 182 PRO A CA 1
ATOM 1522 C C . PRO A 1 182 ? -14.479 -6.643 15.253 1.00 73.50 182 PRO A C 1
ATOM 1524 O O . PRO A 1 182 ? -13.467 -7.269 15.586 1.00 73.50 182 PRO A O 1
ATOM 1527 N N . ASP A 1 183 ? -14.808 -5.478 15.806 1.00 74.00 183 ASP A N 1
ATOM 1528 C CA . ASP A 1 183 ? -13.981 -4.770 16.793 1.00 74.00 183 ASP A CA 1
ATOM 1529 C C . ASP A 1 183 ? -13.658 -5.630 18.024 1.00 74.00 183 ASP A C 1
ATOM 1531 O O . ASP A 1 183 ? -12.572 -5.551 18.612 1.00 74.00 183 ASP A O 1
ATOM 1535 N N . GLU A 1 184 ? -14.568 -6.531 18.396 1.00 71.50 184 GLU A N 1
ATOM 1536 C CA . GLU A 1 184 ? -14.382 -7.478 19.491 1.00 71.50 184 GLU A CA 1
ATOM 1537 C C . GLU A 1 184 ? -13.251 -8.480 19.225 1.00 71.50 184 GLU A C 1
ATOM 1539 O O . GLU A 1 184 ? -12.579 -8.904 20.172 1.00 71.50 184 GLU A O 1
ATOM 1544 N N . ALA A 1 185 ? -13.005 -8.854 17.964 1.00 68.94 185 ALA A N 1
ATOM 1545 C CA . ALA A 1 185 ? -11.926 -9.774 17.607 1.00 68.94 185 ALA A CA 1
ATOM 1546 C C . ALA A 1 185 ? -10.554 -9.197 17.982 1.00 68.94 185 ALA A C 1
ATOM 1548 O O . ALA A 1 185 ? -9.694 -9.928 18.482 1.00 68.94 185 ALA A O 1
ATOM 1549 N N . TRP A 1 186 ? -10.377 -7.884 17.820 1.00 66.94 186 TRP A N 1
ATOM 1550 C CA . TRP A 1 186 ? -9.139 -7.181 18.153 1.00 66.94 186 TRP A CA 1
ATOM 1551 C C . TRP A 1 186 ? -8.946 -7.040 19.663 1.00 66.94 186 TRP A C 1
ATOM 1553 O O . TRP A 1 186 ? -7.880 -7.372 20.189 1.00 66.94 186 TRP A O 1
ATOM 1563 N N . LYS A 1 187 ? -10.008 -6.663 20.387 1.00 67.69 187 LYS A N 1
ATOM 1564 C CA . LYS A 1 187 ? -9.995 -6.536 21.858 1.00 67.69 187 LYS A CA 1
ATOM 1565 C C . LYS A 1 187 ? -9.715 -7.875 22.561 1.00 67.69 187 LYS A C 1
ATOM 1567 O O . LYS A 1 187 ? -9.107 -7.910 23.634 1.00 67.69 187 LYS A O 1
ATOM 1572 N N . GLU A 1 188 ? -10.140 -9.002 21.983 1.00 62.91 188 GLU A N 1
ATOM 1573 C CA . GLU A 1 188 ? -9.883 -10.341 22.534 1.00 62.91 188 GLU A CA 1
ATOM 1574 C C . GLU A 1 188 ? -8.419 -10.805 22.410 1.00 62.91 188 GLU A C 1
ATOM 1576 O O . GLU A 1 188 ? -7.950 -11.542 23.284 1.00 62.91 188 GLU A O 1
ATOM 1581 N N . GLU A 1 189 ? -7.700 -10.414 21.355 1.00 60.72 189 GLU A N 1
ATOM 1582 C CA . GLU A 1 189 ? -6.285 -10.772 21.162 1.00 60.72 189 GLU A CA 1
ATOM 1583 C C . GLU A 1 189 ? -5.386 -10.058 22.187 1.00 60.72 189 GLU A C 1
ATOM 1585 O O . GLU A 1 189 ? -4.466 -10.657 22.747 1.00 60.72 189 GLU A O 1
ATOM 1590 N N . GLU A 1 190 ? -5.705 -8.807 22.527 1.00 59.38 190 GLU A N 1
ATOM 1591 C CA . GLU A 1 190 ? -4.974 -8.045 23.544 1.00 59.38 1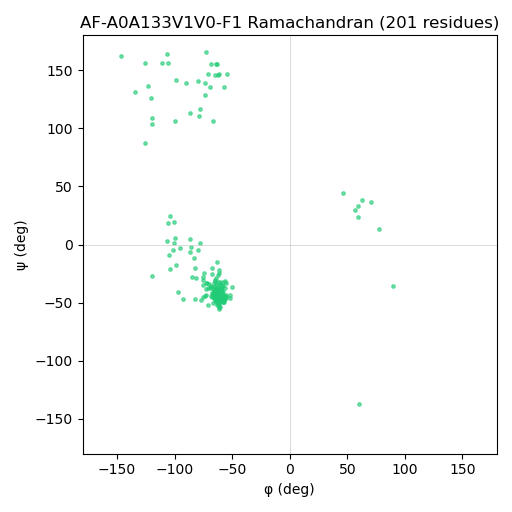90 GLU A CA 1
ATOM 1592 C C . GLU A 1 190 ? -5.111 -8.614 24.951 1.00 59.38 190 GLU A C 1
ATOM 1594 O O . GLU A 1 190 ? -4.122 -8.737 25.676 1.00 59.38 190 GLU A O 1
ATOM 1599 N N . ARG A 1 191 ? -6.337 -8.986 25.348 1.00 60.97 191 ARG A N 1
ATOM 1600 C CA . ARG A 1 191 ? -6.581 -9.603 26.660 1.00 60.97 191 ARG A CA 1
ATOM 1601 C C . ARG A 1 191 ? -5.764 -10.881 26.829 1.00 60.97 191 ARG A C 1
ATOM 1603 O O . ARG A 1 191 ? -5.351 -11.193 27.943 1.00 60.97 191 ARG A O 1
ATOM 1610 N N . ARG A 1 192 ? -5.516 -11.605 25.734 1.00 62.84 192 ARG A N 1
ATOM 1611 C CA . ARG A 1 192 ? -4.659 -12.791 25.723 1.00 62.84 192 ARG A CA 1
ATOM 1612 C C . ARG A 1 192 ? -3.186 -12.422 25.905 1.00 62.84 192 ARG A C 1
ATOM 1614 O O . ARG A 1 192 ? -2.585 -12.948 26.833 1.00 62.84 192 ARG A O 1
ATOM 1621 N N . LYS A 1 193 ? -2.640 -11.492 25.110 1.00 60.47 193 LYS A N 1
ATOM 1622 C CA . LYS A 1 193 ? -1.232 -11.060 25.233 1.00 60.47 193 LYS A CA 1
ATOM 1623 C C . LYS A 1 193 ? -0.912 -10.501 26.620 1.00 60.47 193 LYS A C 1
ATOM 1625 O O . LYS A 1 193 ? 0.030 -10.963 27.248 1.00 60.47 193 LYS A O 1
ATOM 1630 N N . LYS A 1 194 ? -1.770 -9.628 27.164 1.00 62.41 194 LYS A N 1
ATOM 1631 C CA . LYS A 1 194 ? -1.623 -9.107 28.538 1.00 62.41 194 LYS A CA 1
ATOM 1632 C C . LYS A 1 194 ? -1.672 -10.217 29.594 1.00 62.41 194 LYS A C 1
ATOM 1634 O O . LYS A 1 194 ? -0.985 -10.134 30.606 1.00 62.41 194 LYS A O 1
ATOM 1639 N N . LYS A 1 195 ? -2.480 -11.265 29.385 1.00 63.66 195 LYS A N 1
ATOM 1640 C CA . LYS A 1 195 ? -2.547 -12.430 30.286 1.00 63.66 195 LYS A CA 1
ATOM 1641 C C . LYS A 1 195 ? -1.298 -13.312 30.173 1.00 63.66 195 LYS A C 1
ATOM 1643 O O . LYS A 1 195 ? -0.836 -13.812 31.190 1.00 63.66 195 LYS A O 1
ATOM 1648 N N . GLU A 1 196 ? -0.763 -13.493 28.970 1.00 67.62 196 GLU A N 1
ATOM 1649 C CA . GLU A 1 196 ? 0.473 -14.242 28.708 1.00 67.62 196 GLU A CA 1
ATOM 1650 C C . GLU A 1 196 ? 1.699 -13.516 29.287 1.00 67.62 196 GLU A C 1
ATOM 1652 O O . GLU A 1 196 ? 2.473 -14.134 30.010 1.00 67.62 196 GLU A O 1
ATOM 1657 N N . GLU A 1 197 ? 1.817 -12.200 29.089 1.00 63.81 197 GLU A N 1
ATOM 1658 C CA . GLU A 1 197 ? 2.874 -11.358 29.674 1.00 63.81 197 GLU A CA 1
ATOM 1659 C C . GLU A 1 197 ? 2.805 -11.329 31.205 1.00 63.81 197 GLU A C 1
ATOM 1661 O O . GLU A 1 197 ? 3.813 -11.527 31.880 1.00 63.81 197 GLU A O 1
ATOM 1666 N N . ARG A 1 198 ? 1.603 -11.165 31.778 1.00 61.25 198 ARG A N 1
ATOM 1667 C CA . ARG A 1 198 ? 1.412 -11.194 33.236 1.00 61.25 198 ARG A CA 1
ATOM 1668 C C . ARG A 1 198 ? 1.757 -12.556 33.838 1.00 61.25 198 ARG A C 1
ATOM 1670 O O . ARG A 1 198 ? 2.259 -12.613 34.951 1.00 61.25 198 ARG A O 1
ATOM 1677 N N . ASN A 1 199 ? 1.501 -13.644 33.116 1.00 66.75 199 ASN A N 1
ATOM 1678 C CA . ASN A 1 199 ? 1.871 -14.984 33.562 1.00 66.75 199 ASN A CA 1
ATOM 1679 C C . ASN A 1 199 ? 3.378 -15.255 33.409 1.00 66.75 199 ASN A C 1
ATOM 1681 O O . ASN A 1 199 ? 3.926 -16.003 34.210 1.00 66.75 199 ASN A O 1
ATOM 1685 N N . ALA A 1 200 ? 4.044 -14.646 32.424 1.00 65.12 200 ALA A N 1
ATOM 1686 C CA . ALA A 1 200 ? 5.490 -14.754 32.225 1.00 65.12 200 ALA A CA 1
ATOM 1687 C C . ALA A 1 200 ? 6.310 -13.936 33.242 1.00 65.12 200 ALA A C 1
ATOM 1689 O O . ALA A 1 200 ? 7.452 -14.282 33.509 1.00 65.12 200 ALA A O 1
ATOM 1690 N N . LEU A 1 201 ? 5.728 -12.880 33.821 1.00 55.84 201 LEU A N 1
ATOM 1691 C CA . LEU A 1 201 ? 6.326 -12.049 34.880 1.00 55.84 201 LEU A CA 1
ATOM 1692 C C . LEU A 1 201 ? 6.083 -12.580 36.307 1.00 55.84 201 LEU A C 1
ATOM 1694 O O . LEU A 1 201 ? 6.614 -12.021 37.263 1.00 55.84 201 LEU A O 1
ATOM 1698 N N . CYS A 1 202 ? 5.265 -13.624 36.469 1.00 53.78 202 CYS A N 1
ATOM 1699 C CA . CYS A 1 202 ? 4.992 -14.276 37.757 1.00 53.78 202 CYS A CA 1
ATOM 1700 C C . CYS A 1 202 ? 5.784 -15.586 37.962 1.00 53.78 202 CYS A C 1
ATOM 1702 O O . CYS A 1 202 ? 5.397 -16.398 38.803 1.00 53.78 202 CYS A O 1
ATOM 1704 N N . ILE A 1 203 ? 6.869 -15.789 37.207 1.00 46.16 203 ILE A N 1
ATOM 1705 C CA . ILE A 1 203 ? 7.865 -16.864 37.370 1.00 46.16 203 ILE A CA 1
ATOM 1706 C C . ILE A 1 203 ? 9.215 -16.199 37.634 1.00 46.16 203 ILE A C 1
ATOM 1708 O O . ILE A 1 203 ? 9.940 -16.694 38.522 1.00 46.16 203 ILE A O 1
#

pLDDT: mean 87.43, std 10.55, range [46.16, 98.31]

Organism: NCBI:txid1698270

Radius of gyration: 19.09 Å; Cα contacts (8 Å, |Δi|>4): 175; chains: 1; bounding box: 43×42×65 Å

Nearest PDB structures (foldseek):
  6lpb-assembly1_R  TM=2.036E-01  e=5.408E+00  Homo sapiens

Secondary structure (DSSP, 8-state):
--HHHHHHHHHHHHHHHHHHHHHHHHHHHHTTB-SS-B--TGGGT--HHHHHHHHHHHHHHHHHTTS--TT--HHHHHHHHHHHHHHHHHHHHHHHHTTTSS-SSSS-BGGGTSB-HHHHHHHHHH---SHHHHHHHHHHHHHHHHHHHSTTTS-TTSGGGSSPPPHHHHHHHHHHHHTTS-HHHHHHHHHHHHHHHHHHTT-

Mean predicted aligned error: 6.69 Å

Foldseek 3Di:
DPPVLVVLVVVLLVVLLVLQLVQLQVLCVLLQHHLVDRDDCVVNVDDPVSVVLSVLLVVQQVVQVVDDPDPDRSSSVLSNVLSVLVSLLLVVVVLCCLVVVDDQLQAFDVVLVGHRPQLSVQCVVVVDPDQQVSVLVSSLVVLVVVCVPPPDSSPCPDSSNSDDGGSVSSVVSSCSVVVRRDSVSSVVVVVVVVVVVVVVVVD